Protein AF-A0A1N7D667-F1 (afdb_monomer_lite)

Foldseek 3Di:
DADDQVNADAPDWDKHKWAWADWDQDPDPQWQIWTWIAGPVRDTAIETEGCQQPDPNPDDHDHLWMKIWTRWHWDADPVGIYIYHHVRIDIDTCTNDPQQLKFKEWEAEQLAQPDQWADAPNDIDGKDSLVLLVVSLVVCLVVVGQEYEYLANLHADPPPAGDPVSLVSVVVSLVVCVVSVHAYEYAHEPGCPPRNVVSVVVCVVVVSYHYFALEFDQTSVAAGEHEDHDDPALPPDARRHDDDDPQHAYEYRYEFQEPPLHPDPDGNYYPQVCQVRHPDHHQEYEHENRQDWDKDDDPNHIYIDAHHSMQNDNDRPPGFGWMWTWMDGGHDIDIDIDGD

Structure (mmCIF, N/CA/C/O backbone):
data_AF-A0A1N7D667-F1
#
_entry.id   AF-A0A1N7D667-F1
#
loop_
_atom_site.group_PDB
_atom_site.id
_atom_site.type_symbol
_atom_site.label_atom_id
_atom_site.label_alt_id
_atom_site.label_comp_id
_atom_site.label_asym_id
_atom_site.label_entity_id
_atom_site.label_seq_id
_atom_site.pdbx_PDB_ins_code
_atom_site.Cartn_x
_atom_site.Cartn_y
_atom_site.Cartn_z
_atom_site.occupancy
_atom_site.B_iso_or_equiv
_atom_site.auth_seq_id
_atom_site.auth_comp_id
_atom_site.auth_asym_id
_atom_site.auth_atom_id
_atom_site.pdbx_PDB_model_num
ATOM 1 N N . MET A 1 1 ? -3.184 -7.243 22.824 1.00 47.22 1 MET A N 1
ATOM 2 C CA . MET A 1 1 ? -4.491 -7.843 22.491 1.00 47.22 1 MET A CA 1
ATOM 3 C C . MET A 1 1 ? -5.515 -7.016 23.248 1.00 47.22 1 MET A C 1
ATOM 5 O O . MET A 1 1 ? -5.273 -6.755 24.418 1.00 47.22 1 MET A O 1
ATOM 9 N N . GLU A 1 2 ? -6.517 -6.470 22.567 1.00 75.19 2 GLU A N 1
ATOM 10 C CA . GLU A 1 2 ? -7.562 -5.645 23.192 1.00 75.19 2 GLU A CA 1
ATOM 11 C C . GLU A 1 2 ? -8.478 -6.565 24.017 1.00 75.19 2 GLU A C 1
ATOM 13 O O . GLU A 1 2 ? -8.908 -7.588 23.491 1.00 75.19 2 GLU A O 1
ATOM 18 N N . THR A 1 3 ? -8.715 -6.258 25.296 1.00 89.69 3 THR A N 1
ATOM 19 C CA . THR A 1 3 ? -9.587 -7.061 26.173 1.00 89.69 3 THR A CA 1
ATOM 20 C C . THR A 1 3 ? -11.043 -6.886 25.754 1.00 89.69 3 THR A C 1
ATOM 22 O O . THR A 1 3 ? -11.531 -5.757 25.697 1.00 89.69 3 THR A O 1
ATOM 25 N N . LEU A 1 4 ? -11.758 -7.981 25.510 1.00 92.06 4 LEU A N 1
ATOM 26 C CA . LEU A 1 4 ? -13.179 -7.973 25.168 1.00 92.06 4 LEU A CA 1
ATOM 27 C C . LEU A 1 4 ? -14.046 -8.328 26.375 1.00 92.06 4 LEU A C 1
ATOM 29 O O . LEU A 1 4 ? -13.579 -8.893 27.363 1.00 92.06 4 LEU A O 1
ATOM 33 N N . TYR A 1 5 ? -15.349 -8.049 26.294 1.00 93.75 5 TYR A N 1
ATOM 34 C CA . TYR A 1 5 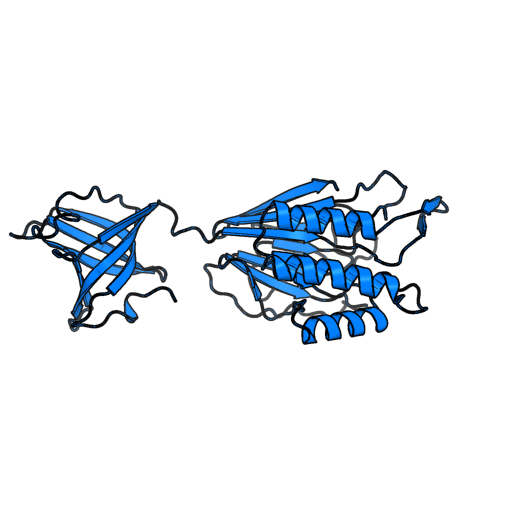? -16.295 -8.407 27.356 1.00 93.75 5 TYR A CA 1
ATOM 35 C C . TYR A 1 5 ? -16.322 -9.918 27.663 1.00 93.75 5 TYR A C 1
ATOM 37 O O . TYR A 1 5 ? -16.540 -10.344 28.807 1.00 93.75 5 TYR A O 1
ATOM 45 N N . GLU A 1 6 ? -16.101 -10.753 26.648 1.00 92.25 6 GLU A N 1
ATOM 46 C CA . GLU A 1 6 ? -16.048 -12.206 26.809 1.00 92.25 6 GLU A CA 1
ATOM 47 C C . GLU A 1 6 ? -14.837 -12.676 27.625 1.00 92.25 6 GLU A C 1
ATOM 49 O O . GLU A 1 6 ? -14.993 -13.613 28.411 1.00 92.25 6 GLU A O 1
ATOM 54 N N . ASP A 1 7 ? -13.722 -11.942 27.569 1.00 92.88 7 ASP A N 1
ATOM 55 C CA . ASP A 1 7 ? -12.466 -12.246 28.275 1.00 92.88 7 ASP A CA 1
ATOM 56 C C . ASP A 1 7 ? -12.516 -11.908 29.774 1.00 92.88 7 ASP A C 1
ATOM 58 O O . ASP A 1 7 ? -11.640 -12.285 30.548 1.00 92.88 7 ASP A O 1
ATOM 62 N N . LEU A 1 8 ? -13.540 -11.168 30.206 1.00 93.56 8 LEU A N 1
ATOM 63 C CA . LEU A 1 8 ? -13.640 -10.665 31.571 1.00 93.56 8 LEU A CA 1
ATOM 64 C C . LEU A 1 8 ? -14.014 -11.764 32.574 1.00 93.56 8 LEU A C 1
ATOM 66 O O . LEU A 1 8 ? -15.103 -12.336 32.500 1.00 93.56 8 LEU A O 1
ATOM 70 N N . GLU A 1 9 ? -13.165 -12.001 33.565 1.00 93.25 9 GLU A N 1
ATOM 71 C CA . GLU A 1 9 ? -13.384 -13.007 34.613 1.00 93.25 9 GLU A CA 1
ATOM 72 C C . GLU A 1 9 ? -13.692 -12.379 35.983 1.00 93.25 9 GLU A C 1
ATOM 74 O O . GLU A 1 9 ? -13.299 -11.241 36.266 1.00 93.25 9 GLU A O 1
ATOM 79 N N . GLU A 1 10 ? -14.401 -13.122 36.841 1.00 92.56 10 GLU A N 1
ATOM 80 C CA . GLU A 1 10 ? -14.599 -12.751 38.250 1.00 92.56 10 GLU A CA 1
ATOM 81 C C . GLU A 1 10 ? -13.267 -12.733 39.021 1.00 92.56 10 GLU A C 1
ATOM 83 O O . GLU A 1 10 ? -12.243 -13.227 38.551 1.00 92.56 10 GLU A O 1
ATOM 88 N N . ASP A 1 11 ? -13.273 -12.120 40.208 1.00 86.94 11 ASP A N 1
ATOM 89 C CA . ASP A 1 11 ? -12.124 -12.044 41.127 1.00 86.94 11 ASP A CA 1
ATOM 90 C C . ASP A 1 11 ? -10.839 -11.406 40.554 1.00 86.94 11 ASP A C 1
ATOM 92 O O . ASP A 1 11 ? -9.787 -11.421 41.196 1.00 86.94 11 ASP A O 1
ATOM 96 N N . SER A 1 12 ? -10.936 -10.760 39.389 1.00 88.69 12 SER A N 1
ATOM 97 C CA . SER A 1 12 ? -9.852 -10.040 38.718 1.00 88.69 12 SER A CA 1
ATOM 98 C C . SER A 1 12 ? -10.214 -8.576 38.457 1.00 88.69 12 SER A C 1
ATOM 100 O O . SER A 1 12 ? -11.383 -8.179 38.443 1.00 88.69 12 SER A O 1
ATOM 102 N N . GLN A 1 13 ? -9.185 -7.745 38.300 1.00 93.75 13 GLN A N 1
ATOM 103 C CA . GLN A 1 13 ? -9.315 -6.362 37.845 1.00 93.75 13 GLN A CA 1
ATOM 104 C C . GLN A 1 13 ? -8.904 -6.304 36.381 1.00 93.75 13 GLN A C 1
ATOM 106 O O . GLN A 1 13 ? -7.850 -6.830 36.028 1.00 93.75 13 GLN A O 1
ATOM 111 N N . HIS A 1 14 ? -9.702 -5.632 35.562 1.00 95.94 14 HIS A N 1
ATOM 112 C CA . HIS A 1 14 ? -9.504 -5.600 34.118 1.00 95.94 14 HIS A CA 1
ATOM 113 C C . HIS A 1 14 ? -9.296 -4.185 33.602 1.00 95.94 14 HIS A C 1
ATOM 115 O O . HIS A 1 14 ? -9.712 -3.203 34.230 1.00 95.94 14 HIS A O 1
ATOM 121 N N . GLU A 1 15 ? -8.658 -4.121 32.439 1.00 96.12 15 GLU A N 1
ATOM 122 C CA . GLU A 1 15 ? -8.627 -2.955 31.568 1.00 96.12 15 GLU A CA 1
ATOM 123 C C . GLU A 1 15 ? -9.407 -3.267 30.291 1.00 96.12 15 GLU A C 1
ATOM 125 O O . GLU A 1 15 ? -9.202 -4.329 29.702 1.00 96.12 15 GLU A O 1
ATOM 130 N N . ILE A 1 16 ? -10.315 -2.373 29.897 1.00 94.94 16 ILE A N 1
ATOM 131 C CA . ILE A 1 16 ? -11.178 -2.539 28.724 1.00 94.94 16 ILE A CA 1
ATOM 132 C C . ILE A 1 16 ? -11.504 -1.185 28.079 1.00 94.94 16 ILE A C 1
ATOM 134 O O . ILE A 1 16 ? -11.847 -0.221 28.772 1.00 94.94 16 ILE A O 1
ATOM 138 N N . ASP A 1 17 ? -11.441 -1.136 26.747 1.00 93.38 17 ASP A N 1
ATOM 139 C CA . ASP A 1 17 ? -11.857 0.018 25.948 1.00 93.38 17 ASP A CA 1
ATOM 140 C C . ASP A 1 17 ? -13.346 -0.121 25.593 1.00 93.38 17 ASP A C 1
ATOM 142 O O . ASP A 1 17 ? -13.801 -1.147 25.082 1.00 93.38 17 ASP A O 1
ATOM 146 N N . VAL A 1 18 ? -14.137 0.907 25.898 1.00 94.50 18 VAL A N 1
ATOM 147 C CA . VAL A 1 18 ? -15.606 0.850 25.845 1.00 94.50 18 VAL A CA 1
ATOM 148 C C . VAL A 1 18 ? -16.217 2.131 25.309 1.00 94.50 18 VAL A C 1
ATOM 150 O O . VAL A 1 18 ? -15.755 3.231 25.608 1.00 94.50 18 VAL A O 1
ATOM 153 N N . ARG A 1 19 ? -17.330 2.003 24.590 1.00 93.69 19 ARG A N 1
ATOM 154 C CA . ARG A 1 19 ? -18.188 3.119 24.192 1.00 93.69 19 ARG A CA 1
ATOM 155 C C . ARG A 1 19 ? -19.382 3.257 25.119 1.00 93.69 19 ARG A C 1
ATOM 157 O O . ARG A 1 19 ? -20.130 2.302 25.316 1.00 93.69 19 ARG A O 1
ATOM 164 N N . VAL A 1 20 ? -19.648 4.473 25.586 1.00 96.25 20 VAL A N 1
ATOM 165 C CA . VAL A 1 20 ? -20.888 4.780 26.313 1.00 96.25 20 VAL A CA 1
ATOM 166 C C . VAL A 1 20 ? -22.059 4.811 25.334 1.00 96.25 20 VAL A C 1
ATOM 168 O O . VAL A 1 20 ? -22.060 5.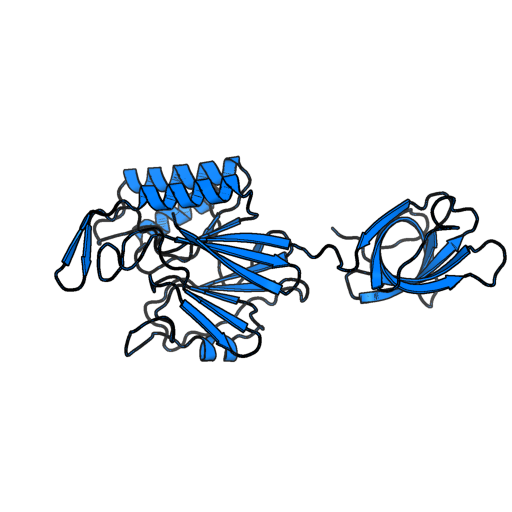575 24.367 1.00 96.25 20 VAL A O 1
ATOM 171 N N . ARG A 1 21 ? -23.073 3.980 25.568 1.00 94.81 21 ARG A N 1
ATOM 172 C CA . ARG A 1 21 ? -24.321 3.949 24.787 1.00 94.81 21 ARG A CA 1
ATOM 173 C C . ARG A 1 21 ? -25.476 4.623 25.493 1.00 94.81 21 ARG A C 1
ATOM 175 O O . ARG A 1 21 ? -26.310 5.221 24.823 1.00 94.81 21 ARG A O 1
ATOM 182 N N . ASP A 1 22 ? -25.491 4.529 26.810 1.00 94.81 22 ASP A N 1
ATOM 183 C CA . ASP A 1 22 ? -26.451 5.195 27.672 1.00 94.81 22 ASP A CA 1
ATOM 184 C C . ASP A 1 22 ? -25.790 5.483 29.021 1.00 94.81 22 ASP A C 1
ATOM 186 O O . ASP A 1 22 ? -24.914 4.725 29.450 1.00 94.81 22 ASP A O 1
ATOM 190 N N . CYS A 1 23 ? -26.185 6.576 29.665 1.00 96.06 23 CYS A N 1
ATOM 191 C CA . CYS A 1 23 ? -25.684 6.962 30.979 1.00 96.06 23 CYS A CA 1
ATOM 192 C C . CYS A 1 23 ? -26.793 7.650 31.771 1.00 96.06 23 CYS A C 1
ATOM 194 O O . CYS A 1 23 ? -27.401 8.614 31.303 1.00 96.06 23 CYS A O 1
ATOM 196 N N . SER A 1 24 ? -27.023 7.168 32.988 1.00 94.69 24 SER A N 1
ATOM 197 C CA . SER A 1 24 ? -28.003 7.725 33.912 1.00 94.69 24 SER A CA 1
ATOM 198 C C . SER A 1 24 ? -27.432 7.792 35.326 1.00 94.69 24 SER A C 1
ATOM 200 O O . SER A 1 24 ? -26.600 6.967 35.713 1.00 94.69 24 SER A O 1
ATOM 202 N N . LEU A 1 25 ? -27.875 8.781 36.106 1.00 93.44 25 LEU A N 1
ATOM 203 C CA . LEU A 1 25 ? -27.626 8.790 37.547 1.00 93.44 25 LEU A CA 1
ATOM 204 C C . LEU A 1 25 ? -28.354 7.605 38.179 1.00 93.44 25 LEU A C 1
ATOM 206 O O . LEU A 1 25 ? -29.506 7.329 37.844 1.00 93.44 25 LEU A O 1
ATOM 210 N N . ALA A 1 26 ? -27.689 6.909 39.095 1.00 90.75 26 ALA A N 1
ATOM 211 C CA . ALA A 1 26 ? -28.283 5.736 39.712 1.00 90.75 26 ALA A CA 1
ATOM 212 C C . ALA A 1 26 ? -29.366 6.123 40.735 1.00 90.75 26 ALA A C 1
ATOM 214 O O . ALA A 1 26 ? -29.169 6.999 41.572 1.00 90.75 26 ALA A O 1
ATOM 215 N N . GLU A 1 27 ? -30.497 5.413 40.726 1.00 86.50 27 GLU A N 1
ATOM 216 C CA . GLU A 1 27 ? -31.563 5.599 41.728 1.00 86.50 27 GLU A CA 1
ATOM 217 C C . GLU A 1 27 ? -31.251 4.907 43.067 1.00 86.50 27 GLU A C 1
ATOM 219 O O . GLU A 1 27 ? -31.869 5.193 44.094 1.00 86.50 27 GLU A O 1
ATOM 224 N N . LYS A 1 28 ? -30.314 3.952 43.063 1.00 85.19 28 LYS A N 1
ATOM 225 C CA . LYS A 1 28 ? -29.965 3.141 44.235 1.00 85.19 28 LYS A CA 1
ATOM 226 C C . LYS A 1 28 ? -28.870 3.802 45.060 1.00 85.19 28 LYS A C 1
ATOM 228 O O . LYS A 1 28 ? -27.860 4.245 44.522 1.00 85.19 28 LYS A O 1
ATOM 233 N N . GLU A 1 29 ? -29.019 3.737 46.382 1.00 79.88 29 GLU A N 1
ATOM 234 C CA . GLU A 1 29 ? -28.008 4.226 47.321 1.00 79.88 29 GLU A CA 1
ATOM 235 C C . GLU A 1 29 ? -26.621 3.611 47.048 1.00 79.88 29 GLU A C 1
ATOM 237 O O . GLU A 1 29 ? -26.485 2.410 46.790 1.00 79.88 29 GLU A O 1
ATOM 242 N N . ASN A 1 30 ? -25.580 4.441 47.168 1.00 91.12 30 ASN A N 1
ATOM 243 C CA . ASN A 1 30 ? -24.159 4.112 46.974 1.00 91.12 30 ASN A CA 1
ATOM 244 C C . ASN A 1 30 ? -23.705 3.873 45.522 1.00 91.12 30 ASN A C 1
ATOM 246 O O . ASN A 1 30 ? -22.549 3.491 45.303 1.00 91.12 30 ASN A O 1
ATOM 250 N N . ARG A 1 31 ? -24.564 4.116 44.529 1.00 95.06 31 ARG A N 1
ATOM 251 C CA . ARG A 1 31 ? -24.195 4.148 43.109 1.00 95.06 31 ARG A CA 1
ATOM 252 C C . ARG A 1 31 ? -24.273 5.584 42.606 1.00 95.06 31 ARG A C 1
ATOM 254 O O . ARG A 1 31 ? -25.233 6.273 42.914 1.00 95.06 31 ARG A O 1
ATOM 261 N N . ALA A 1 32 ? -23.277 5.990 41.831 1.00 94.31 32 ALA A N 1
ATOM 262 C CA . ALA A 1 32 ? -23.267 7.292 41.178 1.00 94.31 32 ALA A CA 1
ATOM 263 C C . ALA A 1 32 ? -23.954 7.211 39.807 1.00 94.31 32 ALA A C 1
ATOM 265 O O . ALA A 1 32 ? -24.851 7.995 39.508 1.00 94.31 32 ALA A O 1
ATOM 266 N N . PHE A 1 33 ? -23.590 6.207 38.998 1.00 96.56 33 PHE A N 1
ATOM 267 C CA . PHE A 1 33 ? -24.114 6.037 37.641 1.00 96.56 33 PHE A CA 1
ATOM 268 C C . PHE A 1 33 ? -24.427 4.578 37.302 1.00 96.56 33 PHE A C 1
ATOM 270 O O . PHE A 1 33 ? -23.740 3.653 37.752 1.00 96.56 33 PHE A O 1
ATOM 277 N N . GLU A 1 34 ? -25.427 4.394 36.442 1.00 97.25 34 GLU A N 1
ATOM 278 C CA . GLU A 1 34 ? -25.689 3.158 35.704 1.00 97.25 34 GLU A CA 1
ATOM 279 C C . GLU A 1 34 ? -25.581 3.452 34.201 1.00 97.25 34 GLU A C 1
ATOM 281 O O . GLU A 1 34 ? -26.269 4.326 33.666 1.00 97.25 34 GLU A O 1
ATOM 286 N N . LEU A 1 35 ? -24.667 2.744 33.532 1.00 97.69 35 LEU A N 1
ATOM 287 C CA . LEU A 1 35 ? -24.346 2.928 32.121 1.00 97.69 35 LEU A CA 1
ATOM 288 C C . LEU A 1 35 ? -24.628 1.653 31.329 1.00 97.69 35 LEU A C 1
ATOM 290 O O . LEU A 1 35 ? -24.400 0.539 31.809 1.00 97.69 35 LEU A O 1
ATOM 294 N N . SER A 1 36 ? -25.032 1.827 30.071 1.00 97.06 36 SER A N 1
ATOM 295 C CA . SER A 1 36 ? -24.882 0.794 29.045 1.00 97.06 36 SER A CA 1
ATOM 296 C C . SER A 1 36 ? -23.600 1.082 28.280 1.00 97.06 36 SER A C 1
ATOM 298 O O . SER A 1 36 ? -23.481 2.124 27.632 1.00 97.06 36 SER A O 1
ATOM 300 N N . LEU A 1 37 ? -22.662 0.145 28.324 1.00 96.88 37 LEU A N 1
ATOM 301 C CA . LEU A 1 37 ? -21.417 0.198 27.569 1.00 96.88 37 LEU A CA 1
ATOM 302 C C . LEU A 1 37 ? -21.464 -0.755 26.376 1.00 96.88 37 LEU A C 1
ATOM 304 O O . LEU A 1 37 ? -22.348 -1.610 26.284 1.00 96.88 37 LEU A O 1
ATOM 308 N N . GLU A 1 38 ? -20.523 -0.578 25.459 1.00 93.75 38 GLU A N 1
ATOM 309 C CA . GLU A 1 38 ? -20.298 -1.445 24.309 1.00 93.75 38 GLU A CA 1
ATOM 310 C C . GLU A 1 38 ? -18.791 -1.639 24.091 1.00 93.75 38 GLU A C 1
ATOM 312 O O . GLU A 1 38 ? -18.067 -0.644 24.099 1.00 93.75 38 GLU A O 1
ATOM 317 N N . ASP A 1 39 ? -18.316 -2.875 23.920 1.00 92.50 39 ASP A N 1
ATOM 318 C CA . ASP A 1 39 ? -16.902 -3.153 23.599 1.00 92.50 39 ASP A CA 1
ATOM 319 C C . ASP A 1 39 ? -16.588 -2.962 22.103 1.00 92.50 39 ASP A C 1
ATOM 321 O O . ASP A 1 39 ? -17.455 -2.603 21.297 1.00 92.50 39 ASP A O 1
ATOM 325 N N . SER A 1 40 ? -15.332 -3.206 21.718 1.00 83.31 40 SER A N 1
ATOM 326 C CA . SER A 1 40 ? -14.855 -3.086 20.335 1.00 83.31 40 SER A CA 1
ATOM 327 C C . SER A 1 40 ? -15.516 -4.052 19.346 1.00 83.31 40 SER A C 1
ATOM 329 O O . SER A 1 40 ? -15.563 -3.736 18.156 1.00 83.31 40 SER A O 1
ATOM 331 N N . ASN A 1 41 ? -16.111 -5.152 19.823 1.00 82.25 41 ASN A N 1
ATOM 332 C CA . ASN A 1 41 ? -16.886 -6.100 19.017 1.00 82.25 41 ASN A CA 1
ATOM 333 C C . ASN A 1 41 ? -18.381 -5.749 18.929 1.00 82.25 41 ASN A C 1
ATOM 335 O O . ASN A 1 41 ? -19.151 -6.453 18.273 1.00 82.25 41 ASN A O 1
ATOM 339 N N . GLY A 1 42 ? -18.820 -4.657 19.558 1.00 81.88 42 GLY A N 1
ATOM 340 C CA . GLY A 1 42 ? -20.223 -4.249 19.555 1.00 81.88 42 GLY A CA 1
ATOM 341 C C . GLY A 1 42 ? -21.075 -4.945 20.621 1.00 81.88 42 GLY A C 1
ATOM 342 O O . GLY A 1 42 ? -22.299 -4.773 20.626 1.00 81.88 42 GLY A O 1
ATOM 343 N N . THR A 1 43 ? -20.469 -5.704 21.537 1.00 91.44 43 THR A N 1
ATOM 344 C CA . THR A 1 43 ? -21.182 -6.377 22.627 1.00 91.44 43 THR A CA 1
ATOM 345 C C . THR A 1 43 ? -21.613 -5.354 23.659 1.00 91.44 43 THR A C 1
ATOM 347 O O . THR A 1 43 ? -20.779 -4.641 24.211 1.00 91.44 43 THR A O 1
ATOM 350 N N . ARG A 1 44 ? -22.915 -5.290 23.959 1.00 94.81 44 ARG A N 1
ATOM 351 C CA . ARG A 1 44 ? -23.459 -4.368 24.964 1.00 94.81 44 ARG A CA 1
ATOM 352 C C . ARG A 1 44 ? -23.588 -5.011 26.331 1.00 94.81 44 ARG A C 1
ATOM 354 O O . ARG A 1 44 ? -24.110 -6.118 26.448 1.00 94.81 44 ARG A O 1
ATOM 361 N N . PHE A 1 45 ? -23.196 -4.277 27.365 1.00 96.56 45 PHE A N 1
ATOM 362 C CA . PHE A 1 45 ? -23.249 -4.748 28.747 1.00 96.56 45 PHE A CA 1
ATOM 363 C C . PHE A 1 45 ? -23.438 -3.601 29.749 1.00 96.56 45 PHE A C 1
ATOM 365 O O . PHE A 1 45 ? -23.099 -2.449 29.463 1.00 96.56 45 PHE A O 1
ATOM 372 N N . PRO A 1 46 ? -24.000 -3.897 30.933 1.00 97.31 46 PRO A N 1
ATOM 373 C CA . PRO A 1 46 ? -24.180 -2.909 31.986 1.00 97.31 46 PRO A CA 1
ATOM 374 C C . PRO A 1 46 ? -22.875 -2.624 32.741 1.00 97.31 46 PRO A C 1
ATOM 376 O O . PRO A 1 46 ? -22.093 -3.531 33.047 1.00 97.31 46 PRO A O 1
ATOM 379 N N . PHE A 1 47 ? -22.696 -1.363 33.126 1.00 97.88 47 PHE A N 1
ATOM 380 C CA . PHE A 1 47 ? -21.617 -0.896 33.991 1.00 97.88 47 PHE A CA 1
ATOM 381 C C . PHE A 1 47 ? -22.167 -0.027 35.116 1.00 97.88 47 PHE A C 1
ATOM 383 O O . PHE A 1 47 ? -22.954 0.889 34.890 1.00 97.88 47 PHE A O 1
ATOM 390 N N . VAL A 1 48 ? -21.749 -0.322 36.345 1.00 97.62 48 VAL A N 1
ATOM 391 C CA . VAL A 1 48 ? -22.185 0.399 37.543 1.00 97.62 48 VAL A CA 1
ATOM 392 C C . VAL A 1 48 ? -21.001 1.120 38.165 1.00 97.62 48 VAL A C 1
ATOM 394 O O . VAL A 1 48 ? -20.052 0.480 38.629 1.00 97.62 48 VAL A O 1
ATOM 397 N N . VAL A 1 49 ? -21.092 2.444 38.255 1.00 97.25 49 VAL A N 1
ATOM 398 C CA . VAL A 1 49 ? -20.115 3.277 38.962 1.00 97.25 49 VAL A CA 1
ATOM 399 C C . VAL A 1 49 ? -20.600 3.498 40.388 1.00 97.25 49 VAL A C 1
ATOM 401 O O . VAL A 1 49 ? -21.706 3.987 40.617 1.00 97.25 49 VAL A O 1
ATOM 404 N N . TRP A 1 50 ? -19.778 3.134 41.366 1.00 96.94 50 TRP A N 1
ATOM 405 C CA . TRP A 1 50 ? -20.098 3.297 42.783 1.00 96.94 50 TRP A CA 1
ATOM 406 C C . TRP A 1 50 ? -19.670 4.674 43.301 1.00 96.94 50 TRP A C 1
ATOM 408 O O . TRP A 1 50 ? -18.640 5.193 42.885 1.00 96.94 50 TRP A O 1
ATOM 418 N N . GLU A 1 51 ? -20.379 5.213 44.295 1.00 95.62 51 GLU A N 1
ATOM 419 C CA . GLU A 1 51 ? -20.057 6.501 44.952 1.00 95.62 51 GLU A CA 1
ATOM 420 C C . GLU A 1 51 ? -18.648 6.544 45.567 1.00 95.62 51 GLU A C 1
ATOM 422 O O . GLU A 1 51 ? -18.017 7.594 45.678 1.00 95.62 51 GLU A O 1
ATOM 427 N N . LYS A 1 52 ? -18.119 5.376 45.947 1.00 94.62 52 LYS A N 1
ATOM 428 C CA . LYS A 1 52 ? -16.743 5.225 46.443 1.00 94.62 52 LYS A CA 1
ATOM 429 C C . LYS A 1 52 ? -15.668 5.358 45.356 1.00 94.62 52 LYS A C 1
ATOM 431 O O . LYS A 1 52 ? -14.485 5.324 45.681 1.00 94.62 52 LYS A O 1
ATOM 436 N N . SER A 1 53 ? -16.049 5.422 44.081 1.00 95.25 53 SER A N 1
ATOM 437 C CA . SER A 1 53 ? -15.125 5.701 42.985 1.00 95.25 53 SER A CA 1
ATOM 438 C C . SER A 1 53 ? -14.850 7.198 42.944 1.00 95.25 53 SER A C 1
ATOM 440 O O . SER A 1 53 ? -15.684 7.963 42.471 1.00 95.25 53 SER A O 1
ATOM 442 N N . GLU A 1 54 ? -13.698 7.636 43.454 1.00 92.75 54 GLU A N 1
ATOM 443 C CA . GLU A 1 54 ? -13.360 9.066 43.481 1.00 92.75 54 GLU A CA 1
ATOM 444 C C . GLU A 1 54 ? -13.349 9.690 42.081 1.00 92.75 54 GLU A C 1
ATOM 446 O O . GLU A 1 54 ? -13.815 10.814 41.912 1.00 92.75 54 GLU A O 1
ATOM 451 N N . GLU A 1 55 ? -12.861 8.937 41.094 1.00 92.06 55 GLU A N 1
ATOM 452 C CA . GLU A 1 55 ? -12.755 9.357 39.698 1.00 92.06 55 GLU A CA 1
ATOM 453 C C . GLU A 1 55 ? -14.092 9.241 38.958 1.00 92.06 55 GLU A C 1
ATOM 455 O O . GLU A 1 55 ? -14.467 10.147 38.221 1.00 92.06 55 GLU A O 1
ATOM 460 N N . GLY A 1 56 ? -14.844 8.159 39.193 1.00 93.00 56 GLY A N 1
ATOM 461 C CA . GLY A 1 56 ? -16.082 7.875 38.470 1.00 93.00 56 GLY A CA 1
ATOM 462 C C . GLY A 1 56 ? -17.322 8.604 38.986 1.00 93.00 56 GLY A C 1
ATOM 463 O O . GLY A 1 56 ? -18.215 8.901 38.193 1.00 93.00 56 GLY A O 1
ATOM 464 N N . ARG A 1 57 ? -17.413 8.901 40.291 1.00 93.56 57 ARG A N 1
ATOM 465 C CA . ARG A 1 57 ? -18.660 9.388 40.924 1.00 93.56 57 ARG A CA 1
ATOM 466 C C . ARG A 1 57 ? -19.162 10.736 40.409 1.00 93.56 57 ARG A C 1
ATOM 468 O O . ARG A 1 57 ? -20.337 11.046 40.536 1.00 93.56 57 ARG A O 1
ATOM 475 N N . SER A 1 58 ? -18.270 11.542 39.847 1.00 90.50 58 SER A N 1
ATOM 476 C CA . SER A 1 58 ? -18.585 12.856 39.282 1.00 90.50 58 SER A CA 1
ATOM 477 C C . SER A 1 58 ? -18.042 13.007 37.863 1.00 90.50 58 SER A C 1
ATOM 479 O O . SER A 1 58 ? -17.789 14.126 37.422 1.00 90.50 58 SER A O 1
ATOM 481 N N . PHE A 1 59 ? -17.786 11.889 37.182 1.00 94.38 59 PHE A N 1
ATOM 482 C CA . PHE A 1 59 ? -17.233 11.907 35.837 1.00 94.38 59 PHE A CA 1
ATOM 483 C C . PHE A 1 59 ? -18.292 12.351 34.820 1.00 94.38 59 PHE A C 1
ATOM 485 O O . PHE A 1 59 ? -19.443 11.919 34.884 1.00 94.38 59 PHE A O 1
ATOM 492 N N . ASP A 1 60 ? -17.894 13.207 33.878 1.00 94.31 60 ASP A N 1
ATOM 493 C CA . ASP A 1 60 ? -18.771 13.719 32.822 1.00 94.31 60 ASP A CA 1
ATOM 494 C C . ASP A 1 60 ?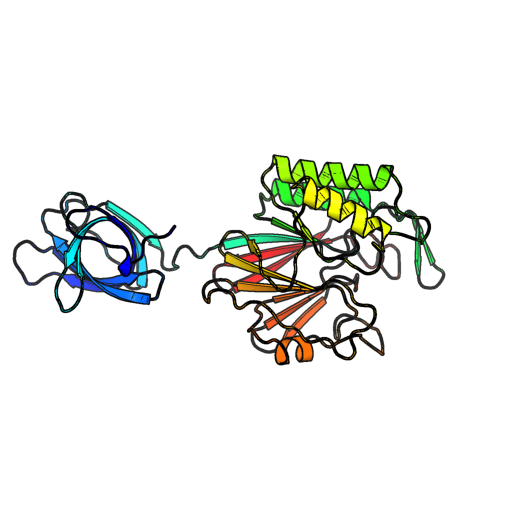 -18.771 12.753 31.626 1.00 94.31 60 ASP A C 1
ATOM 496 O O . ASP A 1 60 ? -17.937 12.820 30.717 1.00 94.31 60 ASP A O 1
ATOM 500 N N . TRP A 1 61 ? -19.657 11.761 31.690 1.00 94.94 61 TRP A N 1
ATOM 501 C CA . TRP A 1 61 ? -19.786 10.730 30.664 1.00 94.94 61 TRP A CA 1
ATOM 502 C C . TRP A 1 61 ? -20.515 11.261 29.427 1.00 94.94 61 TRP A C 1
ATOM 504 O O . TRP A 1 61 ? -21.657 11.708 29.502 1.00 94.94 61 TRP A O 1
ATOM 514 N N . GLU A 1 62 ? -19.901 11.111 28.256 1.00 93.38 62 GLU A N 1
ATOM 515 C CA . GLU A 1 62 ? -20.475 11.524 26.978 1.00 93.38 62 GLU A CA 1
ATOM 516 C C . GLU A 1 62 ? -20.978 10.311 26.193 1.00 93.38 62 GLU A C 1
ATOM 518 O O . GLU A 1 62 ? -20.212 9.413 25.831 1.00 93.38 62 GLU A O 1
ATOM 523 N N . ILE A 1 63 ? -22.276 10.300 25.877 1.00 92.56 63 ILE A N 1
ATOM 524 C CA . ILE A 1 63 ? -22.875 9.267 25.025 1.00 92.56 63 ILE A CA 1
ATOM 525 C C . ILE A 1 63 ? -22.189 9.272 23.652 1.00 92.56 63 ILE A C 1
ATOM 527 O O . ILE A 1 63 ? -22.055 10.304 22.998 1.00 92.56 63 ILE A O 1
ATOM 531 N N . GLY A 1 64 ? -21.773 8.090 23.201 1.00 81.88 64 GLY A N 1
ATOM 532 C CA . GLY A 1 64 ? -21.048 7.874 21.951 1.00 81.88 64 GLY A CA 1
ATOM 533 C C . GLY A 1 64 ? -19.528 8.006 22.068 1.00 81.88 64 GLY A C 1
ATOM 534 O O . GLY A 1 64 ? -18.836 7.641 21.117 1.00 81.88 64 GLY A O 1
ATOM 535 N N . CYS A 1 65 ? -19.006 8.475 23.204 1.00 89.50 65 CYS A N 1
ATOM 536 C CA . CYS A 1 65 ? -17.575 8.575 23.460 1.00 89.50 65 CYS A CA 1
ATOM 537 C C . CYS A 1 65 ? -16.989 7.235 23.927 1.00 89.50 65 CYS A C 1
ATOM 539 O O . CYS A 1 65 ? -17.663 6.441 24.590 1.00 89.50 65 CYS A O 1
ATOM 541 N N . TRP A 1 66 ? -15.738 6.996 23.546 1.00 89.81 66 TRP A N 1
ATOM 542 C CA . TRP A 1 66 ? -14.917 5.876 23.969 1.00 89.81 66 TRP A CA 1
ATOM 543 C C . TRP A 1 66 ? -14.049 6.254 25.159 1.00 89.81 66 TRP A C 1
ATOM 545 O O . TRP A 1 66 ? -13.532 7.372 25.244 1.00 89.81 66 TRP A O 1
ATOM 555 N N . TYR A 1 67 ? -13.863 5.286 26.044 1.00 93.62 67 TYR A N 1
ATOM 556 C CA . TYR A 1 67 ? -13.061 5.396 27.249 1.00 93.62 67 TYR A CA 1
ATOM 557 C C . TYR A 1 67 ? -12.254 4.121 27.441 1.00 93.62 67 TYR A C 1
ATOM 559 O O . TYR A 1 67 ? -12.767 3.035 27.181 1.00 93.62 67 TYR A O 1
ATOM 567 N N . ARG A 1 68 ? -11.032 4.252 27.947 1.00 94.62 68 ARG A N 1
ATOM 568 C CA . ARG A 1 68 ? -10.303 3.141 28.547 1.00 94.62 68 ARG A CA 1
ATOM 569 C C . ARG A 1 68 ? -10.605 3.128 30.030 1.00 94.62 68 ARG A C 1
ATOM 571 O O . ARG A 1 68 ? -10.376 4.120 30.726 1.00 94.62 68 ARG A O 1
ATOM 578 N N . LEU A 1 69 ? -11.171 2.022 30.493 1.00 96.50 69 LEU A N 1
ATOM 579 C CA . LEU A 1 69 ? -11.470 1.802 31.898 1.00 96.50 69 LEU A CA 1
ATOM 580 C C . LEU A 1 69 ? -10.480 0.793 32.456 1.00 96.50 69 LEU A C 1
ATOM 582 O O . LEU A 1 69 ? -10.462 -0.340 31.988 1.00 96.50 69 LEU A O 1
ATOM 586 N N . SER A 1 70 ? -9.726 1.168 33.485 1.00 96.75 70 SER A N 1
ATOM 587 C CA . SER A 1 70 ? -8.806 0.260 34.185 1.00 96.75 70 SER A CA 1
ATOM 588 C C . SER A 1 70 ? -9.256 0.070 35.634 1.00 96.75 70 SER A C 1
ATOM 590 O O . SER A 1 70 ? -9.876 0.956 36.225 1.00 96.75 70 SER A O 1
ATOM 592 N N . GLY A 1 71 ? -8.966 -1.090 36.230 1.00 95.94 71 GLY A N 1
ATOM 593 C CA . GLY A 1 71 ? -9.411 -1.395 37.597 1.00 95.94 71 GLY A CA 1
ATOM 594 C C . GLY A 1 71 ? -10.912 -1.691 37.685 1.00 95.94 71 GLY A C 1
ATOM 595 O O . GLY A 1 71 ? -11.576 -1.350 38.670 1.00 95.94 71 GLY A O 1
ATOM 596 N N . VAL A 1 72 ? -11.467 -2.285 36.626 1.00 96.94 72 VAL A N 1
ATOM 597 C CA . VAL A 1 72 ? -12.868 -2.708 36.572 1.00 96.94 72 VAL A CA 1
ATOM 598 C C . VAL A 1 72 ? -12.999 -4.112 37.155 1.00 96.94 72 VAL A C 1
ATOM 600 O O . VAL A 1 72 ? -12.259 -5.012 36.766 1.00 96.94 72 VAL A O 1
ATOM 603 N N . SER A 1 73 ? -13.954 -4.317 38.065 1.00 96.19 73 SER A N 1
ATOM 604 C CA . SER A 1 73 ? -14.311 -5.653 38.568 1.00 96.19 73 SER A CA 1
ATOM 605 C C . SER A 1 73 ? -15.588 -6.169 37.918 1.00 96.19 73 SER A C 1
ATOM 607 O O . SER A 1 73 ? -16.432 -5.385 37.484 1.00 96.19 73 SER A O 1
ATOM 609 N N . VAL A 1 74 ? -15.771 -7.484 37.923 1.00 96.19 74 VAL A N 1
ATOM 610 C CA . VAL A 1 74 ? -16.850 -8.157 37.196 1.00 96.19 74 VAL A CA 1
ATOM 611 C C . VAL A 1 74 ? -17.630 -9.051 38.150 1.00 96.19 74 VAL A C 1
ATOM 613 O O . VAL A 1 74 ? -17.029 -9.771 38.940 1.00 96.19 74 VAL A O 1
ATOM 616 N N . ASN A 1 75 ? -18.958 -9.013 38.049 1.00 94.88 75 ASN A N 1
ATOM 617 C CA . ASN A 1 75 ? -19.849 -10.007 38.646 1.00 94.88 75 ASN A CA 1
ATOM 618 C C . ASN A 1 75 ? -20.590 -10.738 37.527 1.00 94.88 75 ASN A C 1
ATOM 620 O O . ASN A 1 75 ? -21.176 -10.087 36.657 1.00 94.88 75 ASN A O 1
ATOM 624 N N . SER A 1 76 ? -20.616 -12.063 37.566 1.00 92.50 76 SER A N 1
ATOM 625 C CA . SER A 1 76 ? -21.267 -12.908 36.571 1.00 92.50 76 SER A CA 1
ATOM 626 C C . SER A 1 76 ? -22.609 -13.428 37.075 1.00 92.50 76 SER A C 1
ATOM 628 O O . SER A 1 76 ? -22.762 -13.884 38.205 1.00 92.50 76 SER A O 1
ATOM 630 N N . TRP A 1 77 ? -23.602 -13.399 36.194 1.00 89.25 77 TRP A N 1
ATOM 631 C CA . TRP A 1 77 ? -24.932 -13.951 36.426 1.00 89.25 77 TRP A CA 1
ATOM 632 C C . TRP A 1 77 ? -25.318 -14.852 35.249 1.00 89.25 77 TRP A C 1
ATOM 634 O O . TRP A 1 77 ? -24.772 -14.693 34.155 1.00 89.25 77 TRP A O 1
ATOM 644 N N . PRO A 1 78 ? -26.319 -15.741 35.394 1.00 87.19 78 PRO A N 1
ATOM 645 C CA . PRO A 1 78 ? -26.835 -16.518 34.262 1.00 87.19 78 PRO A CA 1
ATOM 646 C C . PRO A 1 78 ? -27.311 -15.658 33.078 1.00 87.19 78 PRO A C 1
ATOM 648 O O . PRO A 1 78 ? -27.350 -16.131 31.949 1.00 87.19 78 PRO A O 1
ATOM 651 N N . SER A 1 79 ? -27.678 -14.397 33.332 1.00 86.00 79 SER A N 1
ATOM 652 C CA . SER A 1 79 ? -28.110 -13.422 32.325 1.00 86.00 79 SER A CA 1
ATOM 653 C C . SER A 1 79 ? -26.972 -12.604 31.698 1.00 86.00 79 SER A C 1
ATOM 655 O O . SER A 1 79 ? -27.249 -11.762 30.848 1.00 86.00 79 SER A O 1
ATOM 657 N N . GLY A 1 80 ? -25.723 -12.797 32.129 1.00 89.50 80 GLY A N 1
ATOM 658 C CA . GLY A 1 80 ? -24.556 -12.033 31.681 1.00 89.50 80 GLY A CA 1
ATOM 659 C C . GLY A 1 80 ? -23.734 -11.447 32.832 1.00 89.50 80 GLY A C 1
ATOM 660 O O . GLY A 1 80 ? -24.081 -11.579 34.006 1.00 89.50 80 GLY A O 1
ATOM 661 N N . LYS A 1 81 ? -22.631 -10.790 32.482 1.00 94.56 81 LYS A N 1
ATOM 662 C CA . LYS A 1 81 ? -21.708 -10.120 33.395 1.00 94.56 81 LYS A CA 1
ATOM 663 C C . LYS A 1 81 ? -22.109 -8.652 33.575 1.00 94.56 81 LYS A C 1
ATOM 665 O O . LYS A 1 81 ? -22.591 -7.999 32.651 1.00 94.56 81 LYS A O 1
ATOM 670 N N . VAL A 1 82 ? -21.892 -8.124 34.773 1.00 96.31 82 VAL A N 1
ATOM 671 C CA . VAL A 1 82 ? -22.051 -6.704 35.106 1.00 96.31 82 VAL A CA 1
ATOM 672 C C . VAL A 1 82 ? -20.699 -6.186 35.564 1.00 96.31 82 VAL A C 1
ATOM 674 O O . VAL A 1 82 ? -20.086 -6.753 36.472 1.00 96.31 82 VAL A O 1
ATOM 677 N N . LEU A 1 83 ? -20.240 -5.104 34.942 1.00 97.31 83 LEU A N 1
ATOM 678 C CA . LEU A 1 83 ? -18.975 -4.476 35.298 1.00 97.31 83 LEU A CA 1
ATOM 679 C C . LEU A 1 83 ? -19.198 -3.431 36.393 1.00 97.31 83 LEU A C 1
ATOM 681 O O . LEU A 1 83 ? -20.247 -2.784 36.476 1.00 97.31 83 LEU A O 1
ATOM 685 N N . HIS A 1 84 ? -18.184 -3.240 37.228 1.00 97.56 84 HIS A N 1
ATOM 686 C CA . HIS A 1 84 ? -18.247 -2.359 38.381 1.00 97.56 84 HIS A CA 1
ATOM 687 C C . HIS A 1 84 ? -17.014 -1.463 38.475 1.00 97.56 84 HIS A C 1
ATOM 689 O O . HIS A 1 84 ? -15.880 -1.930 38.579 1.00 97.56 84 HIS A O 1
ATOM 695 N N . GLY A 1 85 ? -17.266 -0.157 38.504 1.00 96.50 85 GLY A N 1
ATOM 696 C CA . GLY A 1 85 ? -16.277 0.880 38.749 1.00 96.50 85 GLY A CA 1
ATOM 697 C C . GLY A 1 85 ? -16.266 1.267 40.222 1.00 96.50 85 GLY A C 1
ATOM 698 O O . GLY A 1 85 ? -17.217 1.874 40.715 1.00 96.50 85 GLY A O 1
ATOM 699 N N . THR A 1 86 ? -15.217 0.885 40.949 1.00 95.38 86 THR A N 1
ATOM 700 C CA . THR A 1 86 ? -15.089 1.143 42.395 1.00 95.38 86 THR A CA 1
ATOM 701 C C . THR A 1 86 ? -13.935 2.110 42.687 1.00 95.38 86 THR A C 1
ATOM 703 O O . THR A 1 86 ? -13.604 2.940 41.846 1.00 95.38 86 THR A O 1
ATOM 706 N N . SER A 1 87 ? -13.319 2.033 43.870 1.00 95.12 87 SER A N 1
ATOM 707 C CA . SER A 1 87 ? -12.158 2.852 44.246 1.00 95.12 87 SER A CA 1
ATOM 708 C C . SER A 1 87 ? -10.936 2.626 43.348 1.00 95.12 87 SER A C 1
ATOM 710 O O . SER A 1 87 ? -10.078 3.495 43.271 1.00 95.12 87 SER A O 1
ATOM 712 N N . SER A 1 88 ? -10.860 1.476 42.673 1.00 95.50 88 SER A N 1
ATOM 713 C CA . SER A 1 88 ? -9.778 1.146 41.737 1.00 95.50 88 SER A CA 1
ATOM 714 C C . SER A 1 88 ? -9.993 1.696 40.325 1.00 95.50 88 SER A C 1
ATOM 716 O O . SER A 1 88 ? -9.069 1.625 39.523 1.00 95.50 88 SER A O 1
ATOM 718 N N . LEU A 1 89 ? -11.189 2.217 40.015 1.00 97.38 89 LEU A N 1
ATOM 719 C CA . LEU A 1 89 ? -11.530 2.656 38.663 1.00 97.38 89 LEU A CA 1
ATOM 720 C C . LEU A 1 89 ? -10.646 3.829 38.231 1.00 97.38 89 LEU A C 1
ATOM 722 O O . LEU A 1 89 ? -10.605 4.857 38.910 1.00 97.38 89 LEU A O 1
ATOM 726 N N . LYS A 1 90 ? -10.028 3.675 37.062 1.00 97.38 90 LYS A N 1
ATOM 727 C CA . LYS A 1 90 ? -9.372 4.721 36.277 1.00 97.38 90 LYS A CA 1
ATOM 728 C C . LYS A 1 90 ? -10.088 4.898 34.948 1.00 97.38 90 LYS A C 1
ATOM 730 O O . LYS A 1 90 ? -10.574 3.916 34.388 1.00 97.38 90 LYS A O 1
ATOM 735 N N . ILE A 1 91 ? -10.186 6.141 34.488 1.00 96.94 91 ILE A N 1
ATOM 736 C CA . ILE A 1 91 ? -10.940 6.535 33.301 1.00 96.94 91 ILE A CA 1
ATOM 737 C C . ILE A 1 91 ? -10.053 7.420 32.424 1.00 96.94 91 ILE A C 1
ATOM 739 O O . ILE A 1 91 ? -9.739 8.558 32.765 1.00 96.94 91 ILE A O 1
ATOM 743 N N . GLU A 1 92 ? -9.704 6.926 31.243 1.00 94.19 92 GLU A N 1
ATOM 744 C CA . GLU A 1 92 ? -9.054 7.708 30.192 1.00 94.19 92 GLU A CA 1
ATOM 745 C C . GLU A 1 92 ? -10.055 7.939 29.052 1.00 94.19 92 GLU A C 1
ATOM 747 O O . GLU A 1 92 ? -10.638 6.998 28.518 1.00 94.19 92 GLU A O 1
ATOM 752 N N . LYS A 1 93 ? -10.286 9.201 28.672 1.00 91.44 93 LYS A N 1
ATOM 753 C CA . LYS A 1 93 ? -11.185 9.552 27.562 1.00 91.44 93 LYS A CA 1
ATOM 754 C C . LYS A 1 93 ? -10.458 9.396 26.226 1.00 91.44 93 LYS A C 1
ATOM 756 O O . LYS A 1 93 ? -9.508 10.125 25.962 1.00 91.44 93 LYS A O 1
ATOM 761 N N . LEU A 1 94 ? -10.958 8.508 25.367 1.00 82.75 94 LEU A N 1
ATOM 762 C CA . LEU A 1 94 ? -10.382 8.203 24.050 1.00 82.75 94 LEU A CA 1
ATOM 763 C C . LEU A 1 94 ? -11.026 9.017 22.910 1.00 82.75 94 LEU A C 1
ATOM 765 O O . LEU A 1 94 ? -10.437 9.152 21.840 1.00 82.75 94 LEU A O 1
ATOM 769 N N . GLY A 1 95 ? -12.215 9.597 23.131 1.00 77.94 95 GLY A N 1
ATOM 770 C CA . GLY A 1 95 ? -12.912 10.447 22.154 1.00 77.94 95 GLY A CA 1
ATOM 771 C C . GLY A 1 95 ? -14.090 9.758 21.451 1.00 77.94 95 GLY A C 1
ATOM 772 O O . GLY A 1 95 ? -14.455 8.634 21.758 1.00 77.94 95 GLY A O 1
ATOM 773 N N . THR A 1 96 ? -14.773 10.447 20.533 1.00 66.31 96 THR A N 1
ATOM 774 C CA . THR A 1 96 ? -16.007 9.940 19.879 1.00 66.31 96 THR A CA 1
ATOM 775 C C . THR A 1 96 ? -15.756 8.941 18.751 1.00 66.31 96 THR A C 1
ATOM 777 O O . THR A 1 96 ? -16.660 8.217 18.330 1.00 66.31 96 THR A O 1
ATOM 780 N N . SER A 1 97 ? -14.521 8.864 18.272 1.00 54.22 97 SER A N 1
ATOM 781 C CA . SER A 1 97 ? -14.022 7.734 17.509 1.00 54.22 97 SER A CA 1
ATOM 782 C C . SER A 1 97 ? -13.346 6.781 18.484 1.00 54.22 97 SER A C 1
ATOM 784 O O . SER A 1 97 ? -12.415 7.205 19.164 1.00 54.22 97 SER A O 1
ATOM 786 N N . GLN A 1 98 ? -13.755 5.505 18.497 1.00 52.03 98 GLN A N 1
ATOM 787 C CA . GLN A 1 98 ? -12.879 4.390 18.904 1.00 52.03 98 GLN A CA 1
ATOM 788 C C . GLN A 1 98 ? -11.532 4.729 18.308 1.00 52.03 98 GLN A C 1
ATOM 790 O O . GLN A 1 98 ? -11.600 5.083 17.127 1.00 52.03 98 GLN A O 1
ATOM 795 N N . SER A 1 99 ? -10.432 4.774 19.078 1.00 50.16 99 SER A N 1
ATOM 796 C CA . SER A 1 99 ? -9.105 5.171 18.575 1.00 50.16 99 SER A CA 1
ATOM 797 C C . SER A 1 99 ? -9.018 4.718 17.126 1.00 50.16 99 SER A C 1
ATOM 799 O O . SER A 1 99 ? -9.057 3.520 16.837 1.00 50.16 99 SER A O 1
ATOM 801 N N . ARG A 1 100 ? -9.233 5.663 16.197 1.00 54.03 100 ARG A N 1
ATOM 802 C CA . ARG A 1 100 ? -9.593 5.270 14.835 1.00 54.03 100 ARG A CA 1
ATOM 803 C C . ARG A 1 100 ? -8.261 4.830 14.336 1.00 54.03 100 ARG A C 1
ATOM 805 O O . ARG A 1 100 ? -7.455 5.711 14.054 1.00 54.03 100 ARG A O 1
ATOM 812 N N . LYS A 1 101 ? -8.021 3.517 14.373 1.00 69.62 101 LYS A N 1
ATOM 813 C CA . LYS A 1 101 ? -6.757 2.939 13.969 1.00 69.62 101 LYS A CA 1
ATOM 814 C C . LYS A 1 101 ? -6.412 3.648 12.677 1.00 69.62 101 LYS A C 1
ATOM 816 O O . LYS A 1 101 ? -7.250 3.743 11.766 1.00 69.62 101 LYS A O 1
ATOM 821 N N . SER A 1 102 ? -5.304 4.358 12.745 1.00 85.62 102 SER A N 1
ATOM 822 C CA . SER A 1 102 ? -4.878 5.254 11.702 1.00 85.62 102 SER A CA 1
ATOM 823 C C . SER A 1 102 ? -3.576 4.720 11.196 1.00 85.62 102 SER A C 1
ATOM 825 O O . SER A 1 102 ? -2.741 4.312 11.999 1.00 85.62 102 SER A O 1
ATOM 827 N N . SER A 1 103 ? -3.424 4.729 9.887 1.00 93.44 103 SER A N 1
ATOM 828 C CA . SER A 1 103 ? -2.167 4.326 9.291 1.00 93.44 103 SER A CA 1
ATOM 829 C C . SER A 1 103 ? -1.831 5.259 8.158 1.00 93.44 103 SER A C 1
ATOM 831 O O . SER A 1 103 ? -2.692 5.549 7.322 1.00 93.44 103 SER A O 1
ATOM 833 N N . ASP A 1 104 ? -0.587 5.701 8.145 1.00 97.38 104 ASP A N 1
ATOM 834 C CA . ASP A 1 104 ? 0.023 6.411 7.042 1.00 97.38 104 ASP A CA 1
ATOM 835 C C . ASP A 1 104 ? 0.931 5.429 6.304 1.00 97.38 104 ASP A C 1
ATOM 837 O O . ASP A 1 104 ? 1.866 4.865 6.864 1.00 97.38 104 ASP A O 1
ATOM 841 N N . ILE A 1 105 ? 0.632 5.196 5.032 1.00 98.56 105 ILE A N 1
ATOM 842 C CA . ILE A 1 105 ? 1.338 4.248 4.173 1.00 98.56 105 ILE A CA 1
ATOM 843 C C . ILE A 1 105 ? 1.902 5.035 3.005 1.00 98.56 105 ILE A C 1
ATOM 845 O O . ILE A 1 105 ? 1.158 5.716 2.294 1.00 98.56 105 ILE A O 1
ATOM 849 N N . LEU A 1 106 ? 3.208 4.935 2.777 1.00 98.69 106 LEU A N 1
ATOM 850 C CA . LEU A 1 106 ? 3.804 5.503 1.579 1.00 98.69 106 LEU A CA 1
ATOM 851 C C . LEU A 1 106 ? 3.720 4.497 0.436 1.00 98.69 106 LEU A C 1
ATOM 853 O O . LEU A 1 106 ? 4.362 3.448 0.475 1.00 98.69 106 LEU A O 1
ATOM 857 N N . PHE A 1 107 ? 2.955 4.832 -0.596 1.00 98.69 107 PHE A N 1
ATOM 858 C CA . PHE A 1 107 ? 2.930 4.073 -1.833 1.00 98.69 107 PHE A CA 1
ATOM 859 C C . PHE A 1 107 ? 3.853 4.697 -2.877 1.00 98.69 107 PHE A C 1
ATOM 861 O O . PHE A 1 107 ? 3.800 5.899 -3.156 1.00 98.69 107 PHE A O 1
ATOM 868 N N . LEU A 1 108 ? 4.656 3.844 -3.498 1.00 98.38 108 LEU A N 1
ATOM 869 C CA . LEU A 1 108 ? 5.494 4.153 -4.646 1.00 98.38 108 LEU A CA 1
ATOM 870 C C . LEU A 1 108 ? 5.460 2.978 -5.622 1.00 98.38 108 LEU A C 1
ATOM 872 O O . LEU A 1 108 ? 5.059 1.874 -5.267 1.00 98.38 108 LEU A O 1
ATOM 876 N N . THR A 1 109 ? 5.852 3.204 -6.865 1.00 98.00 109 THR A N 1
ATOM 877 C CA . THR A 1 109 ? 5.825 2.174 -7.907 1.00 98.00 109 THR A CA 1
ATOM 878 C C . THR A 1 109 ? 6.733 2.584 -9.060 1.00 98.00 109 THR A C 1
ATOM 880 O O . THR A 1 109 ? 7.145 3.749 -9.136 1.00 98.00 109 THR A O 1
ATOM 883 N N . ASP A 1 110 ? 7.051 1.635 -9.942 1.00 97.50 110 ASP A N 1
ATOM 884 C CA . ASP A 1 110 ? 7.735 1.889 -11.214 1.00 97.50 110 ASP A CA 1
ATOM 885 C C . ASP A 1 110 ? 9.055 2.664 -11.023 1.00 97.50 110 ASP A C 1
ATOM 887 O O . ASP A 1 110 ? 9.388 3.595 -11.764 1.00 97.50 110 ASP A O 1
ATOM 891 N N . SER A 1 111 ? 9.817 2.304 -9.980 1.00 97.81 111 SER A N 1
ATOM 892 C CA . SER A 1 111 ? 11.108 2.928 -9.681 1.00 97.81 111 SER A CA 1
ATOM 893 C C . SER A 1 111 ? 12.166 2.615 -10.728 1.00 97.81 111 SER A C 1
ATOM 895 O O . SER A 1 111 ? 12.982 3.482 -11.029 1.00 97.81 111 SER A O 1
ATOM 897 N N . HIS A 1 112 ? 12.132 1.420 -11.323 1.00 97.44 112 HIS A N 1
ATOM 898 C CA . HIS A 1 112 ? 13.004 1.003 -12.418 1.00 97.44 112 HIS A CA 1
ATOM 899 C C . HIS A 1 112 ? 14.513 1.155 -12.137 1.00 97.44 112 HIS A C 1
ATOM 901 O O . HIS A 1 112 ? 15.259 1.603 -13.014 1.00 97.44 112 HIS A O 1
ATOM 907 N N . LEU A 1 113 ? 14.995 0.757 -10.952 1.00 97.75 113 LEU A N 1
ATOM 908 C CA . LEU A 1 113 ? 16.435 0.701 -10.649 1.00 97.75 113 LEU A CA 1
ATOM 909 C C . LEU A 1 113 ? 17.210 -0.038 -11.753 1.00 97.75 113 LEU A C 1
ATOM 911 O O . LEU A 1 113 ? 16.768 -1.085 -12.223 1.00 97.75 113 LEU A O 1
ATOM 915 N N . GLY A 1 114 ? 18.343 0.521 -12.182 1.00 95.88 114 GLY A N 1
ATOM 916 C CA . GLY A 1 114 ? 19.143 0.030 -13.313 1.00 95.88 114 GLY A CA 1
ATOM 917 C C . GLY A 1 114 ? 18.793 0.633 -14.676 1.00 95.88 114 GLY A C 1
ATOM 918 O O . GLY A 1 114 ? 19.542 0.485 -15.645 1.00 95.88 114 GLY A O 1
ATOM 919 N N . LYS A 1 115 ? 17.685 1.377 -14.795 1.00 96.00 115 LYS A N 1
ATOM 920 C CA . LYS A 1 115 ? 17.373 2.116 -16.024 1.00 96.00 115 LYS A CA 1
ATOM 921 C C . LYS A 1 115 ? 18.229 3.382 -16.114 1.00 96.00 115 LYS A C 1
ATOM 923 O O . LYS A 1 115 ? 18.123 4.258 -15.270 1.00 96.00 115 LYS A O 1
ATOM 928 N N . THR A 1 116 ? 19.022 3.524 -17.174 1.00 95.06 116 THR A N 1
ATOM 929 C CA . THR A 1 116 ? 19.866 4.722 -17.397 1.00 95.06 116 THR A CA 1
ATOM 930 C C . THR A 1 116 ? 19.332 5.639 -18.493 1.00 95.06 116 THR A C 1
ATOM 932 O O . THR A 1 116 ? 19.586 6.841 -18.498 1.00 95.06 116 THR A O 1
ATOM 935 N N . THR A 1 117 ? 18.577 5.083 -19.442 1.00 95.62 117 THR A N 1
ATOM 936 C CA . THR A 1 117 ? 17.979 5.816 -20.560 1.00 95.62 117 THR A CA 1
ATOM 937 C C . THR A 1 117 ? 16.518 5.416 -20.704 1.00 95.62 117 THR A C 1
ATOM 939 O O . THR A 1 117 ? 16.184 4.229 -20.727 1.00 95.62 117 THR A O 1
ATOM 942 N N . HIS A 1 118 ? 15.635 6.405 -20.815 1.00 94.94 118 HIS A N 1
ATOM 943 C CA . HIS A 1 118 ? 14.247 6.192 -21.206 1.00 94.94 118 HIS A CA 1
ATOM 944 C C . HIS A 1 118 ? 14.024 6.674 -22.630 1.00 94.94 118 HIS A C 1
ATOM 946 O O . HIS A 1 118 ? 14.584 7.694 -23.036 1.00 94.94 118 HIS A O 1
ATOM 952 N N . SER A 1 119 ? 13.212 5.931 -23.378 1.00 92.75 119 SER A N 1
ATOM 953 C CA . SER A 1 119 ? 12.883 6.245 -24.762 1.00 92.75 119 SER A CA 1
ATOM 954 C C . SER A 1 119 ? 11.396 6.027 -25.009 1.00 92.75 119 SER A C 1
ATOM 956 O O . SER A 1 119 ? 10.857 4.978 -24.660 1.00 92.75 119 SER A O 1
ATOM 958 N N . TYR A 1 120 ? 10.751 7.002 -25.643 1.00 91.38 120 TYR A N 1
ATOM 959 C CA . TYR A 1 120 ? 9.344 6.942 -26.029 1.00 91.38 120 TYR A CA 1
ATOM 960 C C . TYR A 1 120 ? 9.113 7.792 -27.278 1.00 91.38 120 TYR A C 1
ATOM 962 O O . TYR A 1 120 ? 9.703 8.861 -27.415 1.00 91.38 120 TYR A O 1
ATOM 970 N N . GLY A 1 121 ? 8.298 7.316 -28.224 1.00 88.81 121 GLY A N 1
ATOM 971 C CA . GLY A 1 121 ? 7.933 8.094 -29.418 1.00 88.81 121 GLY A CA 1
ATOM 972 C C . GLY A 1 121 ? 9.114 8.594 -30.270 1.00 88.81 121 GLY A C 1
ATOM 973 O O . GLY A 1 121 ? 8.998 9.616 -30.937 1.00 88.81 121 GLY A O 1
ATOM 974 N N . GLY A 1 122 ? 10.269 7.915 -30.229 1.00 91.56 122 GLY A N 1
ATOM 975 C CA . GLY A 1 122 ? 11.504 8.352 -30.899 1.00 91.56 122 GLY A CA 1
ATOM 976 C C . GLY A 1 122 ? 12.320 9.410 -30.139 1.00 91.56 122 GLY A C 1
ATOM 977 O O . GLY A 1 122 ? 13.395 9.790 -30.601 1.00 91.56 122 GLY A O 1
ATOM 978 N N . LEU A 1 123 ? 11.852 9.861 -28.974 1.00 93.38 123 LEU A N 1
ATOM 979 C CA . LEU A 1 123 ? 12.594 10.698 -28.031 1.00 93.38 123 LEU A CA 1
ATOM 980 C C . LEU A 1 123 ? 13.389 9.826 -27.056 1.00 93.38 123 LEU A C 1
ATOM 982 O O . LEU A 1 123 ? 13.019 8.683 -26.792 1.00 93.38 123 LEU A O 1
ATOM 986 N N . SER A 1 124 ? 14.475 10.375 -26.505 1.00 95.81 124 SER A N 1
ATOM 987 C CA . SER A 1 124 ? 15.294 9.688 -25.506 1.00 95.81 124 SER A CA 1
ATOM 988 C C . SER A 1 124 ? 15.938 10.670 -24.533 1.00 95.81 124 SER A C 1
ATOM 990 O O . SER A 1 124 ? 16.424 11.724 -24.945 1.00 95.81 124 SER A O 1
ATOM 992 N N . TRP A 1 125 ? 15.983 10.317 -23.250 1.00 96.50 125 TRP A N 1
ATOM 993 C CA . TRP A 1 125 ? 16.654 11.105 -22.215 1.00 96.50 125 TRP A CA 1
ATOM 994 C C . TRP A 1 125 ? 17.281 10.212 -21.144 1.00 96.50 125 TRP A C 1
ATOM 996 O O . TRP A 1 125 ? 16.869 9.071 -20.938 1.00 96.50 125 TRP A O 1
ATOM 1006 N N . SER A 1 126 ? 18.299 10.751 -20.471 1.00 96.00 126 SER A N 1
ATOM 1007 C CA . SER A 1 126 ? 18.911 10.107 -19.308 1.00 96.00 126 SER A CA 1
ATOM 1008 C C . SER A 1 126 ? 17.976 10.189 -18.102 1.00 96.00 126 SER A C 1
ATOM 1010 O O . SER A 1 126 ? 17.317 11.216 -17.897 1.00 96.00 126 SER A O 1
ATOM 1012 N N . VAL A 1 127 ? 17.931 9.116 -17.318 1.00 96.12 127 VAL A N 1
ATOM 1013 C CA . VAL A 1 127 ? 17.157 9.007 -16.077 1.00 96.12 127 VAL A CA 1
ATOM 1014 C C . VAL A 1 127 ? 18.052 8.499 -14.950 1.00 96.12 127 VAL A C 1
ATOM 1016 O O . VAL A 1 127 ? 19.006 7.766 -15.198 1.00 96.12 127 VAL A O 1
ATOM 1019 N N . ASN A 1 128 ? 17.724 8.884 -13.716 1.00 95.75 128 ASN A N 1
ATOM 1020 C CA . ASN A 1 128 ? 18.398 8.415 -12.508 1.00 95.75 128 ASN A CA 1
ATOM 1021 C C . ASN A 1 128 ? 17.373 7.852 -11.501 1.00 95.75 128 ASN A C 1
ATOM 1023 O O . ASN A 1 128 ? 16.946 8.565 -10.594 1.00 95.75 128 ASN A O 1
ATOM 1027 N N . PRO A 1 129 ? 16.932 6.595 -11.682 1.00 96.69 129 PRO A N 1
ATOM 1028 C CA . PRO A 1 129 ? 16.028 5.891 -10.772 1.00 96.69 129 PRO A CA 1
ATOM 1029 C C . PRO A 1 129 ? 16.398 5.940 -9.288 1.00 96.69 129 PRO A C 1
ATOM 1031 O O . PRO A 1 129 ? 15.512 6.051 -8.443 1.00 96.69 129 PRO A O 1
ATOM 1034 N N . GLU A 1 130 ? 17.695 5.864 -8.966 1.00 97.56 130 GLU A N 1
ATOM 1035 C CA . GLU A 1 130 ? 18.165 5.835 -7.576 1.00 97.56 130 GLU A CA 1
ATOM 1036 C C . GLU A 1 130 ? 17.808 7.125 -6.832 1.00 97.56 130 GLU A C 1
ATOM 1038 O O . GLU A 1 130 ? 17.419 7.061 -5.670 1.00 97.56 130 GLU A O 1
ATOM 1043 N N . GLU A 1 131 ? 17.897 8.281 -7.492 1.00 97.06 131 GLU A N 1
ATOM 1044 C CA . GLU A 1 131 ? 17.598 9.581 -6.879 1.00 97.06 131 GLU A CA 1
ATOM 1045 C C . GLU A 1 131 ? 16.143 9.658 -6.409 1.00 97.06 131 GLU A C 1
ATOM 1047 O O . GLU A 1 131 ? 15.881 10.008 -5.261 1.00 97.06 131 GLU A O 1
ATOM 1052 N N . GLY A 1 132 ? 15.201 9.252 -7.263 1.00 97.44 132 GLY A N 1
ATOM 1053 C CA . GLY A 1 132 ? 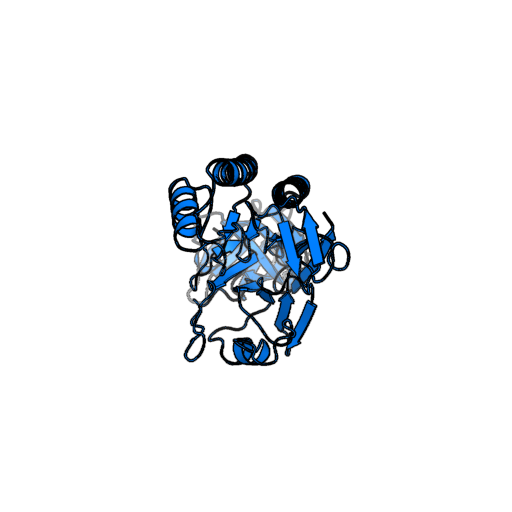13.786 9.250 -6.907 1.00 97.44 132 GLY A CA 1
ATOM 1054 C C . GLY A 1 132 ? 13.434 8.193 -5.862 1.00 97.44 132 GLY A C 1
ATOM 1055 O O . GLY A 1 132 ? 12.683 8.478 -4.931 1.00 97.44 132 GLY A O 1
ATOM 1056 N N . LEU A 1 133 ? 14.008 6.988 -5.954 1.00 98.44 133 LEU A N 1
ATOM 1057 C CA . LEU A 1 133 ? 13.795 5.974 -4.920 1.00 98.44 133 LEU A CA 1
ATOM 1058 C C . LEU A 1 133 ? 14.325 6.451 -3.560 1.00 98.44 133 LEU A C 1
ATOM 1060 O O . LEU A 1 133 ? 13.619 6.341 -2.565 1.00 98.44 133 LEU A O 1
ATOM 1064 N N . ARG A 1 134 ? 15.528 7.032 -3.505 1.00 98.31 134 ARG A N 1
ATOM 1065 C CA . ARG A 1 134 ? 16.088 7.582 -2.262 1.00 98.31 134 ARG A CA 1
ATOM 1066 C C . ARG A 1 134 ? 15.236 8.705 -1.689 1.00 98.31 134 ARG A C 1
ATOM 1068 O O . ARG A 1 134 ? 14.901 8.645 -0.514 1.00 98.31 134 ARG A O 1
ATOM 1075 N N . ALA A 1 135 ? 14.817 9.662 -2.515 1.00 98.38 135 ALA A N 1
ATOM 1076 C CA . ALA A 1 135 ? 13.953 10.754 -2.073 1.00 98.38 135 ALA A CA 1
ATOM 1077 C C . ALA A 1 135 ? 12.623 10.241 -1.485 1.00 98.38 135 ALA A C 1
ATOM 1079 O O . ALA A 1 135 ? 12.146 10.757 -0.474 1.00 98.38 135 ALA A O 1
ATOM 1080 N N . ALA A 1 136 ? 12.040 9.187 -2.070 1.00 98.56 136 ALA A N 1
ATOM 1081 C CA . ALA A 1 136 ? 10.836 8.551 -1.535 1.00 98.56 136 ALA A CA 1
ATOM 1082 C C . ALA A 1 136 ? 11.076 7.916 -0.154 1.00 98.56 136 ALA A C 1
ATOM 1084 O O . ALA A 1 136 ? 10.247 8.051 0.745 1.00 98.56 136 ALA A O 1
ATOM 1085 N N . ILE A 1 137 ? 12.214 7.250 0.029 1.00 98.50 137 ILE A N 1
ATOM 1086 C CA . ILE A 1 137 ? 12.576 6.580 1.285 1.00 98.50 137 ILE A CA 1
ATOM 1087 C C . ILE A 1 137 ? 12.910 7.597 2.381 1.00 98.50 137 ILE A C 1
ATOM 1089 O O . ILE A 1 137 ? 12.410 7.478 3.499 1.00 98.50 137 ILE A O 1
ATOM 1093 N N . GLU A 1 138 ? 13.645 8.658 2.048 1.00 98.56 138 GLU A N 1
ATOM 1094 C CA . GLU A 1 138 ? 13.881 9.794 2.945 1.00 98.56 138 GLU A CA 1
ATOM 1095 C C . GLU A 1 138 ? 12.558 10.443 3.382 1.00 98.56 138 GLU A C 1
ATOM 1097 O O . GLU A 1 138 ? 12.377 10.754 4.562 1.00 98.56 138 GLU A O 1
ATOM 1102 N N . TYR A 1 139 ? 11.596 10.597 2.462 1.00 98.69 139 TYR A N 1
ATOM 1103 C CA . TYR A 1 139 ? 10.257 11.086 2.793 1.00 98.69 139 TYR A CA 1
ATOM 1104 C C . TYR A 1 139 ? 9.530 10.142 3.761 1.00 98.69 139 TYR A C 1
ATOM 1106 O O . TYR A 1 139 ? 8.958 10.616 4.745 1.00 98.69 139 TYR A O 1
ATOM 1114 N N . ALA A 1 140 ? 9.560 8.826 3.512 1.00 98.56 140 ALA A N 1
ATOM 1115 C CA . ALA A 1 140 ? 8.934 7.816 4.370 1.00 98.56 140 ALA A CA 1
ATOM 1116 C C . ALA A 1 140 ? 9.439 7.917 5.815 1.00 98.56 140 ALA A C 1
ATOM 1118 O O . ALA A 1 140 ? 8.645 8.011 6.753 1.00 98.56 140 ALA A O 1
ATOM 1119 N N . ILE A 1 141 ? 10.764 7.972 5.973 1.00 98.12 141 ILE A N 1
ATOM 1120 C CA . ILE A 1 141 ? 11.439 8.080 7.268 1.00 98.12 141 ILE A CA 1
ATOM 1121 C C . ILE A 1 141 ? 11.102 9.413 7.935 1.00 98.12 141 ILE A C 1
ATOM 1123 O O . ILE A 1 141 ? 10.709 9.444 9.099 1.00 98.12 141 ILE A O 1
ATOM 1127 N N . HIS A 1 142 ? 11.183 10.523 7.197 1.00 98.00 142 HIS A N 1
ATOM 1128 C CA . HIS A 1 142 ? 10.863 11.847 7.728 1.00 98.00 142 HIS A CA 1
ATOM 1129 C C . HIS A 1 142 ? 9.409 11.956 8.212 1.00 98.00 142 HIS A C 1
ATOM 1131 O O . HIS A 1 142 ? 9.131 12.657 9.188 1.00 98.00 142 HIS A O 1
ATOM 1137 N N . LYS A 1 143 ? 8.474 11.285 7.532 1.00 97.19 143 LYS A N 1
ATOM 1138 C CA . LYS A 1 143 ? 7.062 11.228 7.927 1.00 97.19 143 LYS A CA 1
ATOM 1139 C C . LYS A 1 143 ? 6.753 10.176 8.980 1.00 97.19 143 LYS A C 1
ATOM 1141 O O . LYS A 1 143 ? 5.660 10.244 9.532 1.00 97.19 143 LYS A O 1
ATOM 1146 N N . ASN A 1 144 ? 7.690 9.277 9.281 1.00 95.50 144 ASN A N 1
ATOM 1147 C CA . ASN A 1 144 ? 7.480 8.153 10.187 1.00 95.50 144 ASN A CA 1
ATOM 1148 C C . ASN A 1 144 ? 6.206 7.371 9.815 1.00 95.50 144 ASN A C 1
ATOM 1150 O O . ASN A 1 144 ? 5.314 7.187 10.643 1.00 95.50 144 ASN A O 1
ATOM 1154 N N . VAL A 1 145 ? 6.102 7.002 8.535 1.00 98.00 145 VAL A N 1
ATOM 1155 C CA . VAL A 1 145 ? 4.981 6.200 8.020 1.00 98.00 145 VAL A CA 1
ATOM 1156 C C . VAL A 1 145 ? 4.985 4.802 8.642 1.00 98.00 145 VAL A C 1
ATOM 1158 O O . VAL A 1 145 ? 6.039 4.279 8.996 1.00 98.00 145 VAL A O 1
ATOM 1161 N N . ASP A 1 146 ? 3.817 4.171 8.724 1.00 97.94 146 ASP A N 1
ATOM 1162 C CA . ASP A 1 146 ? 3.662 2.817 9.266 1.00 97.94 146 ASP A CA 1
ATOM 1163 C C . ASP A 1 146 ? 4.206 1.739 8.326 1.00 97.94 146 ASP A C 1
ATOM 1165 O O . ASP A 1 146 ? 4.534 0.641 8.768 1.00 97.94 146 ASP A O 1
ATOM 1169 N N . ALA A 1 147 ? 4.264 2.025 7.023 1.00 98.62 147 ALA A N 1
ATOM 1170 C CA . ALA A 1 147 ? 4.833 1.130 6.027 1.00 98.62 147 ALA A CA 1
ATOM 1171 C C . ALA A 1 147 ? 5.157 1.848 4.717 1.00 98.62 147 ALA A C 1
ATOM 1173 O O . ALA A 1 147 ? 4.568 2.878 4.369 1.00 98.62 147 ALA A O 1
ATOM 1174 N N . VAL A 1 148 ? 6.030 1.215 3.940 1.00 98.88 148 VAL A N 1
ATOM 1175 C CA . VAL A 1 148 ? 6.246 1.515 2.526 1.00 98.88 148 VAL A CA 1
ATOM 1176 C C . VAL A 1 148 ? 5.704 0.356 1.688 1.00 98.88 148 VAL A C 1
ATOM 1178 O O . VAL A 1 148 ? 6.009 -0.799 1.974 1.00 98.88 148 VAL A O 1
ATOM 1181 N N . VAL A 1 149 ? 4.915 0.645 0.651 1.00 98.81 149 VAL A N 1
ATOM 1182 C CA . VAL A 1 149 ? 4.380 -0.357 -0.288 1.00 98.81 149 VAL A CA 1
ATOM 1183 C C . VAL A 1 149 ? 4.843 -0.033 -1.706 1.00 98.81 149 VAL A C 1
ATOM 1185 O O . VAL A 1 149 ? 4.510 1.029 -2.233 1.00 98.81 149 VAL A O 1
ATOM 1188 N N . HIS A 1 150 ? 5.562 -0.960 -2.342 1.00 98.75 150 HIS A N 1
ATOM 1189 C CA . HIS A 1 150 ? 6.008 -0.832 -3.726 1.00 98.75 150 HIS A CA 1
ATOM 1190 C C . HIS A 1 150 ? 5.103 -1.595 -4.704 1.00 98.75 150 HIS A C 1
ATOM 1192 O O . HIS A 1 150 ? 5.004 -2.823 -4.660 1.00 98.75 150 HIS A O 1
ATOM 1198 N N . GLY A 1 151 ? 4.486 -0.872 -5.636 1.00 98.31 151 GLY A N 1
ATOM 1199 C CA . GLY A 1 151 ? 3.505 -1.376 -6.602 1.00 98.31 151 GLY A CA 1
ATOM 1200 C C . GLY A 1 151 ? 4.046 -2.186 -7.781 1.00 98.31 151 GLY A C 1
ATOM 1201 O O . GLY A 1 151 ? 3.356 -2.278 -8.788 1.00 98.31 151 GLY A O 1
ATOM 1202 N N . GLY A 1 152 ? 5.237 -2.782 -7.675 1.00 97.75 152 GLY A N 1
ATOM 1203 C CA . GLY A 1 152 ? 5.927 -3.469 -8.780 1.00 97.75 152 GLY A CA 1
ATOM 1204 C C . GLY A 1 152 ? 6.824 -2.566 -9.633 1.00 97.75 152 GLY A C 1
ATOM 1205 O O . GLY A 1 152 ? 6.781 -1.343 -9.519 1.00 97.75 152 GLY A O 1
ATOM 1206 N N . ASP A 1 153 ? 7.682 -3.180 -10.448 1.00 98.00 153 ASP A N 1
ATOM 1207 C CA . ASP A 1 153 ? 8.716 -2.528 -11.263 1.00 98.00 153 ASP A CA 1
ATOM 1208 C C . ASP A 1 153 ? 9.768 -1.735 -10.459 1.00 98.00 153 ASP A C 1
ATOM 1210 O O . ASP A 1 153 ? 10.271 -0.692 -10.881 1.00 98.00 153 ASP A O 1
ATOM 1214 N N . LEU A 1 154 ? 10.164 -2.262 -9.297 1.00 98.12 154 LEU A N 1
ATOM 1215 C CA . LEU A 1 154 ? 11.277 -1.752 -8.491 1.00 98.12 154 LEU A CA 1
ATOM 1216 C C . LEU A 1 154 ? 12.594 -1.826 -9.269 1.00 98.12 154 LEU A C 1
ATOM 1218 O O . LEU A 1 154 ? 13.384 -0.882 -9.254 1.00 98.12 154 LEU A O 1
ATOM 1222 N N . PHE A 1 155 ? 12.808 -2.932 -9.984 1.00 98.25 155 PHE A N 1
ATOM 1223 C CA . PHE A 1 155 ? 13.981 -3.147 -10.827 1.00 98.25 155 PHE A CA 1
ATOM 1224 C C . PHE A 1 155 ? 13.643 -3.066 -12.314 1.00 98.25 155 PHE A C 1
ATOM 1226 O O . PHE A 1 155 ? 12.613 -3.554 -12.773 1.00 98.25 155 PHE A O 1
ATOM 1233 N N . HIS A 1 156 ? 14.579 -2.541 -13.100 1.00 96.69 156 HIS A N 1
ATOM 1234 C CA . HIS A 1 156 ? 14.540 -2.578 -14.551 1.00 96.69 156 HIS A CA 1
ATOM 1235 C C . HIS A 1 156 ? 15.483 -3.652 -15.096 1.00 96.69 156 HIS A C 1
ATOM 1237 O O . HIS A 1 156 ? 16.690 -3.448 -15.184 1.00 96.69 156 HIS A O 1
ATOM 1243 N N . ASN A 1 157 ? 14.932 -4.785 -15.536 1.00 94.75 157 ASN A N 1
ATOM 1244 C CA . ASN A 1 157 ? 15.701 -5.808 -16.242 1.00 94.75 157 ASN A CA 1
ATOM 1245 C C . ASN A 1 157 ? 15.515 -5.687 -17.768 1.00 94.75 157 ASN A C 1
ATOM 1247 O O . ASN A 1 157 ? 14.466 -6.087 -18.291 1.00 94.75 157 ASN A O 1
ATOM 1251 N N . PRO A 1 158 ? 16.524 -5.223 -18.529 1.00 89.62 158 PRO A N 1
ATOM 1252 C CA . PRO A 1 158 ? 16.434 -5.154 -19.990 1.00 89.62 158 PRO A CA 1
ATOM 1253 C C . PRO A 1 158 ? 16.548 -6.539 -20.660 1.00 89.62 158 PRO A C 1
ATOM 1255 O O . PRO A 1 158 ? 16.293 -6.686 -21.854 1.00 89.62 158 PRO A O 1
ATOM 1258 N N . GLY A 1 159 ? 16.884 -7.584 -19.901 1.00 90.44 159 GLY A N 1
ATOM 1259 C CA . GLY A 1 159 ? 17.077 -8.966 -20.350 1.00 90.44 159 GLY A CA 1
ATOM 1260 C C . GLY A 1 159 ? 18.466 -9.520 -20.093 1.00 90.44 159 GLY A C 1
ATOM 1261 O O . GLY A 1 159 ? 18.643 -10.732 -20.174 1.00 90.44 159 GLY A O 1
ATOM 1262 N N . SER A 1 160 ? 19.419 -8.662 -19.735 1.00 91.31 160 SER A N 1
ATOM 1263 C CA . SER A 1 160 ? 20.771 -9.049 -19.330 1.00 91.31 160 SER A CA 1
ATOM 1264 C C . SER A 1 160 ? 20.893 -9.394 -17.842 1.00 91.31 160 SER A C 1
ATOM 1266 O O . SER A 1 160 ? 21.935 -9.897 -17.439 1.00 91.31 160 SER A O 1
ATOM 1268 N N . GLY A 1 161 ? 19.846 -9.186 -17.036 1.00 94.56 161 GLY A N 1
ATOM 1269 C CA . GLY A 1 161 ? 19.891 -9.352 -15.582 1.00 94.56 161 GLY A CA 1
ATOM 1270 C C . GLY A 1 161 ? 19.709 -8.027 -14.847 1.00 94.56 161 GLY A C 1
ATOM 1271 O O . GLY A 1 161 ? 19.217 -7.064 -15.428 1.00 94.56 161 GLY A O 1
ATOM 1272 N N . ILE A 1 162 ? 20.066 -8.026 -13.564 1.00 96.81 162 ILE A N 1
ATOM 1273 C CA . ILE A 1 162 ? 20.132 -6.843 -12.698 1.00 96.81 162 ILE A CA 1
ATOM 1274 C C . ILE A 1 162 ? 21.586 -6.707 -12.261 1.00 96.81 162 ILE A C 1
ATOM 1276 O O . ILE A 1 162 ? 22.188 -7.710 -11.863 1.00 96.81 162 ILE A O 1
ATOM 1280 N N . GLU A 1 163 ? 22.142 -5.503 -12.352 1.00 96.88 163 GLU A N 1
ATOM 1281 C CA . GLU A 1 163 ? 23.526 -5.256 -11.964 1.00 96.88 163 GLU A CA 1
ATOM 1282 C C . GLU A 1 163 ? 23.692 -5.341 -10.437 1.00 96.88 163 GLU A C 1
ATOM 1284 O O . GLU A 1 163 ? 22.764 -5.119 -9.647 1.00 96.88 163 GLU A O 1
ATOM 1289 N N . GLU A 1 164 ? 24.902 -5.682 -9.995 1.00 96.94 164 GLU A N 1
ATOM 1290 C CA . GLU A 1 164 ? 25.209 -5.792 -8.564 1.00 96.94 164 GLU A CA 1
ATOM 1291 C C . GLU A 1 164 ? 25.073 -4.437 -7.851 1.00 96.94 164 GLU A C 1
ATOM 1293 O O . GLU A 1 164 ? 24.610 -4.382 -6.711 1.00 96.94 164 GLU A O 1
ATOM 1298 N N . GLU A 1 165 ? 25.398 -3.342 -8.542 1.00 97.06 165 GLU A N 1
ATOM 1299 C CA . GLU A 1 165 ? 25.252 -1.981 -8.023 1.00 97.06 165 GLU A CA 1
ATOM 1300 C C . GLU A 1 165 ? 23.785 -1.638 -7.725 1.00 97.06 165 GLU A C 1
ATOM 1302 O O . GLU A 1 165 ? 23.486 -1.210 -6.610 1.00 97.06 165 GLU A O 1
ATOM 1307 N N . ASP A 1 166 ? 22.858 -1.934 -8.642 1.00 97.38 166 ASP A N 1
ATOM 1308 C CA . ASP A 1 166 ? 21.416 -1.715 -8.441 1.00 97.38 166 ASP A CA 1
ATOM 1309 C C . ASP A 1 166 ? 20.871 -2.555 -7.280 1.00 97.38 166 ASP A C 1
ATOM 1311 O O . ASP A 1 166 ? 20.068 -2.096 -6.463 1.00 97.38 166 ASP A O 1
ATOM 1315 N N . THR A 1 167 ? 21.354 -3.795 -7.162 1.00 98.00 167 THR A N 1
ATOM 1316 C CA . THR A 1 167 ? 21.024 -4.672 -6.032 1.00 98.00 167 THR A CA 1
ATOM 1317 C C . THR A 1 167 ? 21.512 -4.068 -4.713 1.00 98.00 167 THR A C 1
ATOM 1319 O O . THR A 1 167 ? 20.794 -4.098 -3.710 1.00 98.00 167 THR A O 1
ATOM 1322 N N . ALA A 1 168 ? 22.719 -3.496 -4.696 1.00 98.31 168 ALA A N 1
ATOM 1323 C CA . ALA A 1 168 ? 23.284 -2.844 -3.522 1.00 98.31 168 ALA A CA 1
ATOM 1324 C C . ALA A 1 168 ? 22.533 -1.552 -3.159 1.00 98.31 168 ALA A C 1
ATOM 1326 O O . ALA A 1 168 ? 22.339 -1.293 -1.973 1.00 98.31 168 ALA A O 1
ATOM 1327 N N . VAL A 1 169 ? 22.081 -0.766 -4.145 1.00 98.25 169 VAL A N 1
ATOM 1328 C CA . VAL A 1 169 ? 21.199 0.398 -3.934 1.00 98.25 169 VAL A CA 1
ATOM 1329 C C . VAL A 1 169 ? 19.918 -0.037 -3.234 1.00 98.25 169 VAL A C 1
ATOM 1331 O O . VAL A 1 169 ? 19.592 0.499 -2.175 1.00 98.25 169 VAL A O 1
ATOM 1334 N N . CYS A 1 170 ? 19.236 -1.046 -3.780 1.00 98.50 170 CYS A N 1
ATOM 1335 C CA . CYS A 1 170 ? 17.998 -1.560 -3.208 1.00 98.50 170 CYS A CA 1
ATOM 1336 C C . CYS A 1 170 ? 18.205 -2.080 -1.779 1.00 98.50 170 CYS A C 1
ATOM 1338 O O . CYS A 1 170 ? 17.440 -1.737 -0.882 1.00 98.50 170 CYS A O 1
ATOM 1340 N N . ARG A 1 171 ? 19.265 -2.861 -1.531 1.00 98.56 171 ARG A N 1
ATOM 1341 C CA . ARG A 1 171 ? 19.566 -3.356 -0.180 1.00 98.56 171 ARG A CA 1
ATOM 1342 C C . ARG A 1 171 ? 19.746 -2.203 0.806 1.00 98.56 171 ARG A C 1
ATOM 1344 O O . ARG A 1 171 ? 19.193 -2.273 1.895 1.00 98.56 171 ARG A O 1
ATOM 1351 N N . ARG A 1 172 ? 20.486 -1.150 0.429 1.00 98.50 172 ARG A N 1
ATOM 1352 C CA . ARG A 1 172 ? 20.712 0.016 1.301 1.00 98.50 172 ARG A CA 1
ATOM 1353 C C . ARG A 1 172 ? 19.401 0.671 1.721 1.00 98.50 172 ARG A C 1
ATOM 1355 O O . ARG A 1 172 ? 19.214 0.874 2.912 1.00 98.50 172 ARG A O 1
ATOM 1362 N N . VAL A 1 173 ? 18.501 0.952 0.776 1.00 98.06 173 VAL A N 1
ATOM 1363 C CA . VAL A 1 173 ? 17.234 1.623 1.110 1.00 98.06 173 VAL A CA 1
ATOM 1364 C C . VAL A 1 173 ? 16.311 0.749 1.964 1.00 98.06 173 VAL A C 1
ATOM 1366 O O . VAL A 1 173 ? 15.666 1.256 2.875 1.00 98.06 173 VAL A O 1
ATOM 1369 N N . LEU A 1 174 ? 16.286 -0.569 1.734 1.00 98.44 174 LEU A N 1
ATOM 1370 C CA . LEU A 1 174 ? 15.505 -1.491 2.566 1.00 98.44 174 LEU A CA 1
ATOM 1371 C C . LEU A 1 174 ? 16.084 -1.614 3.981 1.00 98.44 174 LEU A C 1
ATOM 1373 O O . LEU A 1 174 ? 15.336 -1.644 4.954 1.00 98.44 174 LEU A O 1
ATOM 1377 N N . THR A 1 175 ? 17.413 -1.662 4.113 1.00 97.38 175 THR A N 1
ATOM 1378 C CA . THR A 1 175 ? 18.077 -1.648 5.424 1.00 97.38 175 THR A CA 1
ATOM 1379 C C . THR A 1 175 ? 17.800 -0.347 6.173 1.00 97.38 175 THR A C 1
ATOM 1381 O O . THR A 1 175 ? 17.497 -0.399 7.358 1.00 97.38 175 THR A O 1
ATOM 1384 N N . GLU A 1 176 ? 17.828 0.799 5.493 1.00 98.00 176 GLU A N 1
ATOM 1385 C CA . GLU A 1 176 ? 17.544 2.101 6.105 1.00 98.00 176 GLU A CA 1
ATOM 1386 C C . GLU A 1 176 ? 16.110 2.186 6.655 1.00 98.00 176 GLU A C 1
ATOM 1388 O O . GLU A 1 176 ? 15.908 2.644 7.780 1.00 98.00 176 GLU A O 1
ATOM 1393 N N . LEU A 1 177 ? 15.116 1.680 5.913 1.00 97.75 177 LEU A N 1
ATOM 1394 C CA . LEU A 1 177 ? 13.743 1.547 6.413 1.00 97.75 177 LEU A CA 1
ATOM 1395 C C . LEU A 1 177 ? 13.664 0.625 7.638 1.00 97.75 177 LEU A C 1
ATOM 1397 O O . LEU A 1 177 ? 13.049 0.985 8.643 1.00 97.75 177 LEU A O 1
ATOM 1401 N N . ALA A 1 178 ? 14.316 -0.540 7.578 1.00 95.31 178 ALA A N 1
ATOM 1402 C CA . ALA A 1 178 ? 14.317 -1.513 8.667 1.00 95.31 178 ALA A CA 1
ATOM 1403 C C . ALA A 1 178 ? 14.965 -0.958 9.950 1.00 95.31 178 ALA A C 1
ATOM 1405 O O . ALA A 1 178 ? 14.455 -1.192 11.045 1.00 95.31 178 ALA A O 1
ATOM 1406 N N . GLU A 1 179 ? 16.041 -0.173 9.831 1.00 93.88 179 GLU A N 1
ATOM 1407 C CA . GLU A 1 179 ? 16.686 0.524 10.955 1.00 93.88 179 GLU A CA 1
ATOM 1408 C C . GLU A 1 179 ? 15.759 1.550 11.628 1.00 93.88 179 GLU A C 1
ATOM 1410 O O . GLU A 1 179 ? 15.885 1.793 12.830 1.00 93.88 179 GLU A O 1
ATOM 1415 N N . HIS A 1 180 ? 14.797 2.103 10.884 1.00 96.06 180 HIS A N 1
ATOM 1416 C CA . HIS A 1 180 ? 13.757 3.000 11.397 1.00 96.06 180 HIS A CA 1
ATOM 1417 C C . HIS A 1 180 ? 12.458 2.273 11.781 1.00 96.06 180 HIS A C 1
ATOM 1419 O O . HIS A 1 180 ? 11.492 2.918 12.179 1.00 96.06 180 HIS A O 1
ATOM 1425 N N . GLY A 1 181 ? 12.423 0.939 11.696 1.00 93.50 181 GLY A N 1
ATOM 1426 C CA . GLY A 1 181 ? 11.245 0.139 12.033 1.00 93.50 181 GLY A CA 1
ATOM 1427 C C . GLY A 1 181 ? 10.089 0.267 11.038 1.00 93.50 181 GLY A C 1
ATOM 1428 O O . GLY A 1 181 ? 8.956 -0.036 11.402 1.00 93.50 181 GLY A O 1
ATOM 1429 N N . ILE A 1 182 ? 10.357 0.702 9.803 1.00 98.06 182 ILE A N 1
ATOM 1430 C CA . ILE A 1 182 ? 9.348 0.859 8.752 1.00 98.06 182 ILE A CA 1
ATOM 1431 C C . ILE A 1 182 ? 9.379 -0.389 7.853 1.00 98.06 182 ILE A C 1
ATOM 1433 O O . ILE A 1 182 ? 10.351 -0.588 7.122 1.00 98.06 182 ILE A O 1
ATOM 1437 N N . PRO A 1 183 ? 8.355 -1.259 7.878 1.00 97.94 183 PRO A N 1
ATOM 1438 C CA . PRO A 1 183 ? 8.302 -2.425 7.006 1.00 97.94 183 PRO A CA 1
ATOM 1439 C C . PRO A 1 183 ? 8.124 -2.031 5.533 1.00 97.94 183 PRO A C 1
ATOM 1441 O O . PRO A 1 183 ? 7.388 -1.097 5.196 1.00 97.94 183 PRO A O 1
ATOM 1444 N N . PHE A 1 184 ? 8.774 -2.789 4.649 1.00 98.81 184 PHE A N 1
ATOM 1445 C CA . PHE A 1 184 ? 8.651 -2.648 3.201 1.00 98.81 184 PHE A CA 1
ATOM 1446 C C . PHE A 1 184 ? 7.860 -3.817 2.616 1.00 98.81 184 PHE A C 1
ATOM 1448 O O . PHE A 1 184 ? 8.279 -4.972 2.696 1.00 98.81 184 PHE A O 1
ATOM 1455 N N . TYR A 1 185 ? 6.740 -3.507 1.980 1.00 98.88 185 TYR A N 1
ATOM 1456 C CA . TYR A 1 185 ? 5.893 -4.463 1.283 1.00 98.88 185 TYR A CA 1
ATOM 1457 C C . TYR A 1 185 ? 6.004 -4.269 -0.223 1.00 98.88 185 TYR A C 1
ATOM 1459 O O . TYR A 1 185 ? 6.193 -3.149 -0.698 1.00 98.88 185 TYR A O 1
ATOM 1467 N N . PHE A 1 186 ? 5.850 -5.336 -1.001 1.00 98.75 186 PHE A N 1
ATOM 1468 C CA . PHE A 1 186 ? 5.927 -5.226 -2.455 1.00 98.75 186 PHE A CA 1
ATOM 1469 C C . PHE A 1 186 ? 5.097 -6.279 -3.185 1.00 98.75 186 PHE A C 1
ATOM 1471 O O . PHE A 1 186 ? 4.768 -7.329 -2.636 1.00 98.75 186 PHE A O 1
ATOM 1478 N N . ILE A 1 187 ? 4.825 -5.995 -4.456 1.00 98.75 187 ILE A N 1
ATOM 1479 C CA . ILE A 1 187 ? 4.415 -6.969 -5.476 1.00 98.75 187 ILE A CA 1
ATOM 1480 C C . ILE A 1 187 ? 5.424 -6.946 -6.629 1.00 98.75 187 ILE A C 1
ATOM 1482 O O . ILE A 1 187 ? 6.211 -6.006 -6.757 1.00 98.75 187 ILE A O 1
ATOM 1486 N N . TYR A 1 188 ? 5.409 -7.965 -7.482 1.00 98.44 188 TYR A N 1
ATOM 1487 C CA . TYR A 1 188 ? 6.216 -8.003 -8.698 1.00 98.44 188 TYR A CA 1
ATOM 1488 C C . TYR A 1 188 ? 5.498 -7.323 -9.864 1.00 98.44 188 TYR A C 1
ATOM 1490 O O . TYR A 1 188 ? 4.335 -7.619 -10.140 1.00 98.44 188 TYR A O 1
ATOM 1498 N N . GLY A 1 189 ? 6.217 -6.477 -10.597 1.00 97.62 189 GLY A N 1
ATOM 1499 C CA . GLY A 1 189 ? 5.781 -5.955 -11.886 1.00 97.62 189 GLY A CA 1
ATOM 1500 C C . GLY A 1 189 ? 6.279 -6.814 -13.052 1.00 97.62 189 GLY A C 1
ATOM 1501 O O . GLY A 1 189 ? 6.684 -7.980 -12.893 1.00 97.62 189 GLY A O 1
ATOM 1502 N N . ASN A 1 190 ? 6.209 -6.264 -14.264 1.00 95.56 190 ASN A N 1
ATOM 1503 C CA . ASN A 1 190 ? 6.649 -6.948 -15.480 1.00 95.56 190 ASN A CA 1
ATOM 1504 C C . ASN A 1 190 ? 8.156 -6.801 -15.757 1.00 95.56 190 ASN A C 1
ATOM 1506 O O . ASN A 1 190 ? 8.721 -7.608 -16.509 1.00 95.56 190 ASN A O 1
ATOM 1510 N N . HIS A 1 191 ? 8.836 -5.823 -15.154 1.00 95.00 191 HIS A N 1
ATOM 1511 C CA . HIS A 1 191 ? 10.247 -5.528 -15.403 1.00 95.00 191 HIS A CA 1
ATOM 1512 C C . HIS A 1 191 ? 11.234 -6.241 -14.475 1.00 95.00 191 HIS A C 1
ATOM 1514 O O . HIS A 1 191 ? 12.388 -6.389 -14.884 1.00 95.00 191 HIS A O 1
ATOM 1520 N N . GLU A 1 192 ? 10.841 -6.769 -13.308 1.00 88.81 192 GLU A N 1
ATOM 1521 C CA . GLU A 1 192 ? 11.773 -7.533 -12.457 1.00 88.81 192 GLU A CA 1
ATOM 1522 C C . GLU A 1 192 ? 12.348 -8.753 -13.192 1.00 88.81 192 GLU A C 1
ATOM 1524 O O . GLU A 1 192 ? 13.540 -9.083 -13.087 1.00 88.81 192 GLU A O 1
ATOM 1529 N N . ARG A 1 193 ? 11.482 -9.444 -13.948 1.00 93.00 193 ARG A N 1
ATOM 1530 C CA . ARG A 1 193 ? 11.738 -10.775 -14.523 1.00 93.00 193 ARG A CA 1
ATOM 1531 C C . ARG A 1 193 ? 12.274 -11.748 -13.454 1.00 93.00 193 ARG A C 1
ATOM 1533 O O . ARG A 1 193 ? 12.207 -11.518 -12.252 1.00 93.00 193 ARG A O 1
ATOM 1540 N N . GLN A 1 194 ? 12.840 -12.873 -13.884 1.00 95.31 194 GLN A N 1
ATOM 1541 C CA . GLN A 1 194 ? 13.385 -13.886 -12.969 1.00 95.31 194 GLN A CA 1
ATOM 1542 C C . GLN A 1 194 ? 14.630 -13.425 -12.187 1.00 95.31 194 GLN A C 1
ATOM 1544 O O . GLN A 1 194 ? 14.987 -14.034 -11.182 1.00 95.31 194 GLN A O 1
ATOM 1549 N N . ALA A 1 195 ? 15.346 -12.392 -12.646 1.00 96.19 195 ALA A N 1
ATOM 1550 C CA . ALA A 1 195 ? 16.521 -11.893 -11.927 1.00 96.19 195 ALA A CA 1
ATOM 1551 C C . ALA A 1 195 ? 16.122 -11.015 -10.732 1.00 96.19 195 ALA A C 1
ATOM 1553 O O . ALA A 1 195 ? 16.578 -11.281 -9.623 1.00 96.19 195 ALA A O 1
ATOM 1554 N N . GLY A 1 196 ? 15.228 -10.040 -10.938 1.00 96.44 196 GLY A N 1
ATOM 1555 C CA . GLY A 1 196 ? 14.707 -9.187 -9.868 1.00 96.44 196 GLY A CA 1
ATOM 1556 C C . GLY A 1 196 ? 13.919 -9.983 -8.827 1.00 96.44 196 GLY A C 1
ATOM 1557 O O . GLY A 1 196 ? 14.133 -9.788 -7.634 1.00 96.44 196 GLY A O 1
ATOM 1558 N N . ARG A 1 197 ? 13.108 -10.966 -9.256 1.00 96.94 197 ARG A N 1
ATOM 1559 C CA . ARG A 1 197 ? 12.376 -11.862 -8.337 1.00 96.94 197 ARG A CA 1
ATOM 1560 C C . ARG A 1 197 ? 13.301 -12.565 -7.343 1.00 96.94 197 ARG A C 1
ATOM 1562 O O . ARG A 1 197 ? 13.122 -12.408 -6.143 1.00 96.94 197 ARG A O 1
ATOM 1569 N N . ARG A 1 198 ? 14.369 -13.205 -7.834 1.00 98.00 198 ARG A N 1
ATOM 1570 C CA . ARG A 1 198 ? 15.381 -13.875 -6.992 1.00 98.00 198 ARG A CA 1
ATOM 1571 C C . ARG A 1 198 ? 16.145 -12.930 -6.063 1.00 98.00 198 ARG A C 1
ATOM 1573 O O . ARG A 1 198 ? 16.672 -13.356 -5.039 1.00 98.00 198 ARG A O 1
ATOM 1580 N N . ILE A 1 199 ? 16.276 -11.655 -6.423 1.00 98.25 199 ILE A N 1
ATOM 1581 C CA . ILE A 1 199 ? 16.861 -10.649 -5.529 1.00 98.25 199 ILE A CA 1
ATOM 1582 C C . ILE A 1 199 ? 15.896 -10.352 -4.380 1.00 98.25 199 ILE A C 1
ATOM 1584 O O . ILE A 1 199 ? 16.308 -10.425 -3.226 1.00 98.25 199 ILE A O 1
ATOM 1588 N N . MET A 1 200 ? 14.625 -10.090 -4.685 1.00 98.25 200 MET A N 1
ATOM 1589 C CA . MET A 1 200 ? 13.609 -9.798 -3.671 1.00 98.25 200 MET A CA 1
ATOM 1590 C C . MET A 1 200 ? 13.283 -10.997 -2.776 1.00 98.25 200 MET A C 1
ATOM 1592 O O . MET A 1 200 ? 13.058 -10.803 -1.587 1.00 98.25 200 MET A O 1
ATOM 1596 N N . GLU A 1 201 ? 13.316 -12.226 -3.302 1.00 97.81 201 GLU A N 1
ATOM 1597 C CA . GLU A 1 201 ? 13.220 -13.455 -2.496 1.00 97.81 201 GLU A CA 1
ATOM 1598 C C . GLU A 1 201 ? 14.314 -13.476 -1.420 1.00 97.81 201 GLU A C 1
ATOM 1600 O O . GLU A 1 201 ? 14.016 -13.633 -0.243 1.00 97.81 201 GLU A O 1
ATOM 1605 N N . ARG A 1 202 ? 15.570 -13.178 -1.790 1.00 98.19 202 ARG A N 1
ATOM 1606 C CA . ARG A 1 202 ? 16.671 -13.080 -0.816 1.00 98.19 202 ARG A CA 1
ATOM 1607 C C . ARG A 1 202 ? 16.470 -11.955 0.197 1.00 98.19 202 ARG A C 1
ATOM 1609 O O . ARG A 1 202 ? 16.798 -12.133 1.360 1.00 98.19 202 ARG A O 1
ATOM 1616 N N . PHE A 1 203 ? 15.946 -10.800 -0.213 1.00 96.81 203 PHE A N 1
ATOM 1617 C CA . PHE A 1 203 ? 15.637 -9.723 0.738 1.00 96.81 203 PHE A CA 1
ATOM 1618 C C . PHE A 1 203 ? 14.471 -10.077 1.665 1.00 96.81 203 PHE A C 1
ATOM 1620 O O . PHE A 1 203 ? 14.456 -9.629 2.807 1.00 96.81 203 PHE A O 1
ATOM 1627 N N . THR A 1 204 ? 13.536 -10.908 1.208 1.00 93.62 204 THR A N 1
ATOM 1628 C CA . THR A 1 204 ? 12.468 -11.464 2.046 1.00 93.62 204 THR A CA 1
ATOM 1629 C C . THR A 1 204 ? 13.045 -12.454 3.060 1.00 93.62 204 THR A C 1
ATOM 1631 O O . THR A 1 204 ? 12.757 -12.337 4.248 1.00 93.62 204 THR A O 1
ATOM 1634 N N . ASP A 1 205 ? 13.935 -13.356 2.628 1.00 90.00 205 ASP A N 1
ATOM 1635 C CA . ASP A 1 205 ? 14.655 -14.289 3.511 1.00 90.00 205 ASP A CA 1
ATOM 1636 C C . ASP A 1 205 ? 15.516 -13.555 4.559 1.00 90.00 205 ASP A C 1
ATOM 1638 O O . ASP A 1 205 ? 15.613 -13.991 5.707 1.00 90.00 205 ASP A O 1
ATOM 1642 N N . ASP A 1 206 ? 16.107 -12.417 4.180 1.00 91.12 206 ASP A N 1
ATOM 1643 C CA . ASP A 1 206 ? 16.877 -11.535 5.067 1.00 91.12 206 ASP A CA 1
ATOM 1644 C C . ASP A 1 206 ? 15.979 -10.711 6.025 1.00 91.12 206 ASP A C 1
ATOM 1646 O O . ASP A 1 206 ? 16.496 -9.994 6.883 1.00 91.12 206 ASP A O 1
ATOM 1650 N N . GLY A 1 207 ? 14.648 -10.778 5.888 1.00 91.00 207 GLY A N 1
ATOM 1651 C CA . GLY A 1 207 ? 13.686 -10.024 6.701 1.00 91.00 207 GLY A CA 1
ATOM 1652 C C . GLY A 1 207 ? 13.580 -8.532 6.358 1.00 91.00 207 GLY A C 1
ATOM 1653 O O . GLY A 1 207 ? 13.086 -7.754 7.169 1.00 91.00 207 GLY A O 1
ATOM 1654 N N . LEU A 1 208 ? 14.056 -8.118 5.180 1.00 94.06 208 LEU A N 1
ATOM 1655 C CA . LEU A 1 208 ? 14.069 -6.721 4.726 1.00 94.06 208 LEU A CA 1
ATOM 1656 C C . LEU A 1 208 ? 12.823 -6.319 3.926 1.00 94.06 208 LEU A C 1
ATOM 1658 O O . LEU A 1 208 ? 12.590 -5.131 3.715 1.00 94.06 208 LEU A O 1
ATOM 1662 N N . ALA A 1 209 ? 12.054 -7.289 3.435 1.00 97.31 209 ALA A N 1
ATOM 1663 C CA . ALA A 1 209 ? 10.870 -7.048 2.622 1.00 97.31 209 ALA A CA 1
ATOM 1664 C C . ALA A 1 209 ? 9.815 -8.135 2.846 1.00 97.31 209 ALA A C 1
ATOM 1666 O O . ALA A 1 209 ? 10.143 -9.257 3.223 1.00 97.31 209 ALA A O 1
ATOM 1667 N N . VAL A 1 210 ? 8.553 -7.810 2.570 1.00 98.06 210 VAL A N 1
ATOM 1668 C CA . VAL A 1 210 ? 7.426 -8.746 2.633 1.00 98.06 210 VAL A CA 1
ATOM 1669 C C . VAL A 1 210 ? 6.678 -8.724 1.302 1.00 98.06 210 VAL A C 1
ATOM 1671 O O . VAL A 1 210 ? 6.224 -7.675 0.842 1.00 98.06 210 VAL A O 1
ATOM 1674 N N . HIS A 1 211 ? 6.555 -9.886 0.665 1.00 98.50 211 HIS A N 1
ATOM 1675 C CA . HIS A 1 211 ? 5.780 -10.031 -0.567 1.00 98.50 211 HIS A CA 1
ATOM 1676 C C . HIS A 1 211 ? 4.283 -10.085 -0.246 1.00 98.50 211 HIS A C 1
ATOM 1678 O O . HIS A 1 211 ? 3.853 -10.890 0.579 1.00 98.50 211 HIS A O 1
ATOM 1684 N N . LEU A 1 212 ? 3.494 -9.221 -0.883 1.00 98.44 212 LEU A N 1
ATOM 1685 C CA . LEU A 1 212 ? 2.042 -9.182 -0.724 1.00 98.44 212 LEU A CA 1
ATOM 1686 C C . LEU A 1 212 ? 1.358 -10.180 -1.663 1.00 98.44 212 LEU A C 1
ATOM 1688 O O . LEU A 1 212 ? 1.749 -10.336 -2.819 1.00 98.44 212 LEU A O 1
ATOM 1692 N N . GLY A 1 213 ? 0.271 -10.786 -1.187 1.00 97.31 213 GLY A N 1
ATOM 1693 C CA . GLY A 1 213 ? -0.538 -11.724 -1.962 1.00 97.31 213 GLY A CA 1
ATOM 1694 C C . GLY A 1 213 ? -2.031 -11.610 -1.660 1.00 97.31 213 GLY A C 1
ATOM 1695 O O . GLY A 1 213 ? -2.518 -10.586 -1.179 1.00 97.31 213 GLY A O 1
ATOM 1696 N N . SER A 1 214 ? -2.768 -12.692 -1.920 1.00 95.75 214 SER A N 1
ATOM 1697 C CA . SER A 1 214 ? -4.204 -12.788 -1.623 1.00 95.75 214 SER A CA 1
ATOM 1698 C C . SER A 1 214 ? -4.526 -12.884 -0.130 1.00 95.75 214 SER A C 1
ATOM 1700 O O . SER A 1 214 ? -5.642 -12.568 0.283 1.00 95.75 214 SER A O 1
ATOM 1702 N N . ARG A 1 215 ? -3.553 -13.300 0.684 1.00 96.12 215 ARG A N 1
ATOM 1703 C CA . ARG A 1 215 ? -3.577 -13.149 2.138 1.00 96.12 215 ARG A CA 1
ATOM 1704 C C . ARG A 1 215 ? -3.124 -11.738 2.489 1.00 96.12 215 ARG A C 1
ATOM 1706 O O . ARG A 1 215 ? -2.061 -11.316 2.037 1.00 96.12 215 ARG A O 1
ATOM 1713 N N . TYR A 1 216 ? -3.931 -11.028 3.275 1.00 97.50 216 TYR A N 1
ATOM 1714 C CA . TYR A 1 216 ? -3.596 -9.665 3.671 1.00 97.50 216 TYR A CA 1
ATOM 1715 C C . TYR A 1 216 ? -2.495 -9.625 4.725 1.00 97.50 216 TYR A C 1
ATOM 1717 O O . TYR A 1 216 ? -2.406 -10.488 5.600 1.00 97.50 216 TYR A O 1
ATOM 1725 N N . GLU A 1 217 ? -1.743 -8.533 4.688 1.00 97.31 217 GLU A N 1
ATOM 1726 C CA . GLU A 1 217 ? -0.927 -8.070 5.803 1.00 97.31 217 GLU A CA 1
ATOM 1727 C C . GLU A 1 217 ? -1.650 -6.926 6.518 1.00 97.31 217 GLU A C 1
ATOM 1729 O O . GLU A 1 217 ? -2.322 -6.105 5.885 1.00 97.31 217 GLU A O 1
ATOM 1734 N N . VAL A 1 218 ? -1.555 -6.890 7.849 1.00 93.62 218 VAL A N 1
ATOM 1735 C CA . VAL A 1 218 ? -2.135 -5.801 8.644 1.00 93.62 218 VAL A CA 1
ATOM 1736 C C . VAL A 1 218 ? -1.096 -4.699 8.806 1.00 93.62 218 VAL A C 1
ATOM 1738 O O . VAL A 1 218 ? -0.040 -4.937 9.384 1.00 93.62 218 VAL A O 1
ATOM 1741 N N . ILE A 1 219 ? -1.408 -3.492 8.334 1.00 93.12 219 ILE A N 1
ATOM 1742 C CA . ILE A 1 219 ? -0.529 -2.319 8.420 1.00 93.12 219 ILE A CA 1
ATOM 1743 C C . ILE A 1 219 ? -1.123 -1.294 9.389 1.00 93.12 219 ILE A C 1
ATOM 1745 O O . ILE A 1 219 ? -2.307 -0.960 9.281 1.00 93.12 219 ILE A O 1
ATOM 1749 N N . GLY A 1 220 ? -0.295 -0.829 10.339 1.00 81.81 220 GLY A N 1
ATOM 1750 C CA . GLY A 1 220 ? -0.622 0.191 11.352 1.00 81.81 220 GLY A CA 1
ATOM 1751 C C . GLY A 1 220 ? -1.923 -0.081 12.122 1.00 81.81 220 GLY A C 1
ATOM 1752 O O . GLY A 1 220 ? -2.646 0.838 12.500 1.00 81.81 220 GLY A O 1
ATOM 1753 N N . ASP A 1 221 ? -2.265 -1.364 12.270 1.00 83.00 221 ASP A N 1
ATOM 1754 C CA . ASP A 1 221 ? -3.515 -1.897 12.815 1.00 83.00 221 ASP A CA 1
ATOM 1755 C C . ASP A 1 221 ? -4.820 -1.449 12.117 1.00 83.00 221 ASP A C 1
ATOM 1757 O O . ASP A 1 221 ? -5.897 -1.878 12.536 1.00 83.00 221 ASP A O 1
ATOM 1761 N N . ALA A 1 222 ? -4.771 -0.624 11.066 1.00 89.94 222 ALA A N 1
ATOM 1762 C CA . ALA A 1 222 ? -5.955 -0.043 10.427 1.00 89.94 222 ALA A CA 1
ATOM 1763 C C . ALA A 1 222 ? -6.277 -0.625 9.052 1.00 89.94 222 ALA A C 1
ATOM 1765 O O . ALA A 1 222 ? -7.400 -0.460 8.571 1.00 89.94 222 ALA A O 1
ATOM 1766 N N . VAL A 1 223 ? -5.302 -1.262 8.402 1.00 95.38 223 VAL A N 1
ATOM 1767 C CA . VAL A 1 223 ? -5.396 -1.624 6.986 1.00 95.38 223 VAL A CA 1
ATOM 1768 C C . VAL A 1 223 ? -5.092 -3.097 6.787 1.00 95.38 223 VAL A C 1
ATOM 1770 O O . VAL A 1 223 ? -4.050 -3.569 7.217 1.00 95.38 223 VAL A O 1
ATOM 1773 N N . ALA A 1 224 ? -5.980 -3.807 6.100 1.00 97.12 224 ALA A N 1
ATOM 1774 C CA . ALA A 1 224 ? -5.701 -5.083 5.464 1.00 97.12 224 ALA A CA 1
ATOM 1775 C C . ALA A 1 224 ? -5.236 -4.811 4.030 1.00 97.12 224 ALA A C 1
ATOM 1777 O O . ALA A 1 224 ? -6.013 -4.333 3.195 1.00 97.12 224 ALA A O 1
ATOM 1778 N N . PHE A 1 225 ? -3.961 -5.081 3.766 1.00 98.06 225 PHE A N 1
ATOM 1779 C CA . PHE A 1 225 ? -3.307 -4.771 2.503 1.00 98.06 225 PHE A CA 1
ATOM 1780 C C . PHE A 1 225 ? -3.025 -6.054 1.714 1.00 98.06 225 PHE A C 1
ATOM 1782 O O . PHE A 1 225 ? -2.365 -6.962 2.214 1.00 98.06 225 PHE A O 1
ATOM 1789 N N . TYR A 1 226 ? -3.532 -6.120 0.485 1.00 98.69 226 TYR A N 1
ATOM 1790 C CA . TYR A 1 226 ? -3.429 -7.262 -0.425 1.00 98.69 226 TYR A CA 1
ATOM 1791 C C . TYR A 1 226 ? -2.530 -6.931 -1.617 1.00 98.69 226 TYR A C 1
ATOM 1793 O O . TYR A 1 226 ? -2.363 -5.763 -1.979 1.00 98.69 226 TYR A O 1
ATOM 1801 N N . GLY A 1 227 ? -2.004 -7.967 -2.265 1.00 98.31 227 GLY A N 1
ATOM 1802 C CA . GLY A 1 227 ? -1.155 -7.855 -3.446 1.00 98.31 227 GLY A CA 1
ATOM 1803 C C . GLY A 1 227 ? -1.552 -8.818 -4.559 1.00 98.31 227 GLY A C 1
ATOM 1804 O O . GLY A 1 227 ? -1.923 -9.964 -4.306 1.00 98.31 227 GLY A O 1
ATOM 1805 N N . VAL A 1 228 ? -1.437 -8.360 -5.802 1.00 97.75 228 VAL A N 1
ATOM 1806 C CA . VAL A 1 228 ? -1.492 -9.196 -7.004 1.00 97.75 228 VAL A CA 1
ATOM 1807 C C . VAL A 1 228 ? -0.335 -8.814 -7.916 1.00 97.75 228 VAL A C 1
ATOM 1809 O O . VAL A 1 228 ? -0.307 -7.723 -8.485 1.00 97.75 228 VAL A O 1
ATOM 1812 N N . ASP A 1 229 ? 0.609 -9.737 -8.075 1.00 97.50 229 ASP A N 1
ATOM 1813 C CA . ASP A 1 229 ? 1.705 -9.589 -9.030 1.00 97.50 229 ASP A CA 1
ATOM 1814 C C . ASP A 1 229 ? 1.192 -9.414 -10.462 1.00 97.50 229 ASP A C 1
ATOM 1816 O O . ASP A 1 229 ? 0.145 -9.949 -10.843 1.00 97.50 229 ASP A O 1
ATOM 1820 N N . HIS A 1 230 ? 1.994 -8.753 -11.293 1.00 96.88 230 HIS A N 1
ATOM 1821 C CA . HIS A 1 230 ? 1.775 -8.730 -12.729 1.00 96.88 230 HIS A CA 1
ATOM 1822 C C . HIS A 1 230 ? 1.700 -10.153 -13.309 1.00 96.88 230 HIS A C 1
ATOM 1824 O O . HIS A 1 230 ? 2.575 -11.003 -13.095 1.00 96.88 230 HIS A O 1
ATOM 1830 N N . GLN A 1 231 ? 0.689 -10.356 -14.148 1.00 94.12 231 GLN A N 1
ATOM 1831 C CA . GLN A 1 231 ? 0.439 -11.551 -14.948 1.00 94.12 231 GLN A CA 1
ATOM 1832 C C . GLN A 1 231 ? 0.426 -11.176 -16.428 1.00 94.12 231 GLN A C 1
ATOM 1834 O O . GLN A 1 231 ? -0.316 -10.289 -16.832 1.00 94.12 231 GLN A O 1
ATOM 1839 N N . SER A 1 232 ? 1.185 -11.896 -17.253 1.00 91.25 232 SER A N 1
ATOM 1840 C CA . SER A 1 232 ? 1.174 -11.681 -18.707 1.00 91.25 232 SER A CA 1
ATOM 1841 C C . SER A 1 232 ? -0.113 -12.150 -19.394 1.00 91.25 232 SER A C 1
ATOM 1843 O O . SER A 1 232 ? -0.345 -11.798 -20.545 1.00 91.25 232 SER A O 1
ATOM 1845 N N . ASP A 1 233 ? -0.904 -12.991 -18.725 1.00 92.12 233 ASP A N 1
ATOM 1846 C CA . ASP A 1 233 ? -2.212 -13.448 -19.191 1.00 92.12 233 ASP A CA 1
ATOM 1847 C C . ASP A 1 233 ? -3.237 -13.243 -18.071 1.00 92.12 233 ASP A C 1
ATOM 1849 O O . ASP A 1 233 ? -3.114 -13.828 -16.994 1.00 92.12 233 ASP A O 1
ATOM 1853 N N . TRP A 1 234 ? -4.222 -12.379 -18.324 1.00 90.69 234 TRP A N 1
ATOM 1854 C CA . TRP A 1 234 ? -5.276 -12.012 -17.372 1.00 90.69 234 TRP A CA 1
ATOM 1855 C C . TRP A 1 234 ? -6.635 -12.656 -17.700 1.00 90.69 234 TRP A C 1
ATOM 1857 O O . TRP A 1 234 ? -7.611 -12.447 -16.983 1.00 90.69 234 TRP A O 1
ATOM 1867 N N . THR A 1 235 ? -6.731 -13.438 -18.780 1.00 85.94 235 THR A N 1
ATOM 1868 C CA . THR A 1 235 ? -8.016 -13.806 -19.407 1.00 85.94 235 THR A CA 1
ATOM 1869 C C . THR A 1 235 ? -8.994 -14.509 -18.455 1.00 85.94 235 THR A C 1
ATOM 1871 O O . THR A 1 235 ? -10.187 -14.214 -18.487 1.00 85.94 235 THR A O 1
ATOM 1874 N N . ASP A 1 236 ? -8.482 -15.368 -17.570 1.00 83.94 236 ASP A N 1
ATOM 1875 C CA . ASP A 1 236 ? -9.269 -16.152 -16.607 1.00 83.94 236 ASP A CA 1
ATOM 1876 C C . ASP A 1 236 ? -8.888 -15.844 -15.146 1.00 83.94 236 ASP A C 1
ATOM 1878 O O . ASP A 1 236 ? -9.057 -16.679 -14.254 1.00 83.94 236 ASP A O 1
ATOM 1882 N N . PHE A 1 237 ? -8.328 -14.658 -14.883 1.00 88.12 237 PHE A N 1
ATOM 1883 C CA . PHE A 1 237 ? -7.928 -14.284 -13.530 1.00 88.12 237 PHE A CA 1
ATOM 1884 C C . PHE A 1 237 ? -9.147 -14.171 -12.603 1.00 88.12 237 PHE A C 1
ATOM 1886 O O . PHE A 1 237 ? -10.102 -13.444 -12.885 1.00 88.12 237 PHE A O 1
ATOM 1893 N N . VAL A 1 238 ? -9.084 -14.862 -11.463 1.00 87.25 238 VAL A N 1
ATOM 1894 C CA . VAL A 1 238 ? -10.087 -14.795 -10.397 1.00 87.25 238 VAL A CA 1
ATOM 1895 C C . VAL A 1 238 ? -9.449 -14.153 -9.174 1.00 87.25 238 VAL A C 1
ATOM 1897 O O . VAL A 1 238 ? -8.462 -14.658 -8.642 1.00 87.25 238 VAL A O 1
ATOM 1900 N N . LEU A 1 239 ? -10.032 -13.042 -8.726 1.00 92.00 239 LEU A N 1
ATOM 1901 C CA . LEU A 1 239 ? -9.612 -12.358 -7.512 1.00 92.00 239 LEU A CA 1
ATOM 1902 C C . LEU A 1 239 ? -10.232 -13.049 -6.289 1.00 92.00 239 LEU A C 1
ATOM 1904 O O . LEU A 1 239 ? -11.400 -12.830 -5.974 1.00 92.00 239 LEU A O 1
ATOM 1908 N N . ASP A 1 240 ? -9.444 -13.887 -5.617 1.00 93.56 240 ASP A N 1
ATOM 1909 C CA . ASP A 1 240 ? -9.844 -14.593 -4.395 1.00 93.56 240 ASP A CA 1
ATOM 1910 C C . ASP A 1 240 ? -8.987 -14.127 -3.215 1.00 93.56 240 ASP A C 1
ATOM 1912 O O . ASP A 1 240 ? -7.853 -14.573 -3.040 1.00 93.56 240 ASP A O 1
ATOM 1916 N N . LEU A 1 241 ? -9.504 -13.165 -2.451 1.00 96.62 241 LEU A N 1
ATOM 1917 C CA . LEU A 1 241 ? -8.820 -12.544 -1.318 1.00 96.62 241 LEU A CA 1
ATOM 1918 C C . LEU A 1 241 ? -9.290 -13.142 0.013 1.00 96.62 241 LEU A C 1
ATOM 1920 O O . LEU A 1 241 ? -10.474 -13.430 0.197 1.00 96.62 241 LEU A O 1
ATOM 1924 N N . GLU A 1 242 ? -8.375 -13.295 0.970 1.00 96.12 242 GLU A N 1
ATOM 1925 C CA . GLU A 1 242 ? -8.732 -13.663 2.343 1.00 96.12 242 GLU A CA 1
ATOM 1926 C C . GLU A 1 242 ? -9.649 -12.592 2.952 1.00 96.12 242 GLU A C 1
ATOM 1928 O O . GLU A 1 242 ? -9.425 -11.399 2.780 1.00 96.12 242 GLU A O 1
ATOM 1933 N N . ARG A 1 243 ? -10.696 -12.987 3.684 1.00 94.06 243 ARG A N 1
ATOM 1934 C CA . ARG A 1 243 ? -11.612 -12.016 4.293 1.00 94.06 243 ARG A CA 1
ATOM 1935 C C . ARG A 1 243 ? -10.989 -11.372 5.532 1.00 94.06 243 ARG A C 1
ATOM 1937 O O . ARG A 1 243 ? -10.829 -12.032 6.553 1.00 94.06 243 ARG A O 1
ATOM 1944 N N . ALA A 1 244 ? -10.730 -10.069 5.461 1.00 89.62 244 ALA A N 1
ATOM 1945 C CA . ALA A 1 244 ? -10.284 -9.281 6.608 1.00 89.62 244 ALA A CA 1
ATOM 1946 C C . ALA A 1 244 ? -11.402 -8.986 7.634 1.00 89.62 244 ALA A C 1
ATOM 1948 O O . ALA A 1 244 ? -12.587 -8.943 7.277 1.00 89.62 244 ALA A O 1
ATOM 1949 N N . PRO A 1 245 ? -11.030 -8.715 8.902 1.00 85.62 245 PRO A N 1
ATOM 1950 C CA . PRO A 1 245 ? -11.911 -8.136 9.910 1.00 85.62 245 PRO A CA 1
ATOM 1951 C C . PRO A 1 245 ? -12.613 -6.858 9.434 1.00 85.62 245 PRO A C 1
ATOM 1953 O O . PRO A 1 245 ? -12.026 -6.011 8.759 1.00 85.62 245 PRO A O 1
ATOM 1956 N N . GLU A 1 246 ? -13.874 -6.680 9.833 1.00 83.12 246 GLU A N 1
ATOM 1957 C CA . GLU A 1 246 ? -14.717 -5.576 9.349 1.00 83.12 246 GLU A CA 1
ATOM 1958 C C . GLU A 1 246 ? -14.246 -4.186 9.802 1.00 83.12 246 GLU A C 1
ATOM 1960 O O . GLU A 1 246 ? -14.645 -3.180 9.217 1.00 83.12 246 GLU A O 1
ATOM 1965 N N . ASN A 1 247 ? -13.382 -4.112 10.814 1.00 80.62 247 ASN A N 1
ATOM 1966 C CA . ASN A 1 247 ? -12.816 -2.870 11.331 1.00 80.62 247 ASN A CA 1
ATOM 1967 C C . ASN A 1 247 ? -11.583 -2.368 10.554 1.00 80.62 247 ASN A C 1
ATOM 1969 O O . ASN A 1 247 ? -11.179 -1.228 10.782 1.00 80.62 247 ASN A O 1
ATOM 1973 N N . LEU A 1 248 ? -11.006 -3.163 9.645 1.00 88.69 248 LEU A N 1
ATOM 1974 C CA . LEU A 1 248 ? -9.848 -2.765 8.834 1.00 88.69 248 LEU A CA 1
ATOM 1975 C C . LEU A 1 248 ? -10.284 -2.206 7.482 1.00 88.69 248 LEU A C 1
ATOM 1977 O O . LEU A 1 248 ? -11.127 -2.804 6.816 1.00 88.69 248 LEU A O 1
ATOM 1981 N N . ALA A 1 249 ? -9.690 -1.103 7.031 1.00 94.50 249 ALA A N 1
ATOM 1982 C CA . ALA A 1 249 ? -9.788 -0.702 5.630 1.00 94.50 249 ALA A CA 1
ATOM 1983 C C . ALA A 1 249 ? -9.116 -1.753 4.737 1.00 94.50 249 ALA A C 1
ATOM 1985 O O . ALA A 1 249 ? -8.110 -2.344 5.113 1.00 94.50 249 ALA A O 1
ATOM 1986 N N . THR A 1 250 ? -9.666 -1.991 3.558 1.00 96.94 250 THR A N 1
ATOM 1987 C CA . THR A 1 250 ? -9.204 -3.016 2.617 1.00 96.94 250 THR A CA 1
ATOM 1988 C C . THR A 1 250 ? -8.574 -2.355 1.401 1.00 96.94 250 THR A C 1
ATOM 1990 O O . THR A 1 250 ? -9.227 -1.589 0.689 1.00 96.94 250 THR A O 1
ATOM 1993 N N . VAL A 1 251 ? -7.290 -2.627 1.172 1.00 98.00 251 VAL A N 1
ATOM 1994 C CA . VAL A 1 251 ? -6.527 -2.026 0.073 1.00 98.00 251 VAL A CA 1
ATOM 1995 C C . VAL A 1 251 ? -5.903 -3.121 -0.775 1.00 98.00 251 VAL A C 1
ATOM 1997 O O . VAL A 1 251 ? -5.147 -3.940 -0.265 1.00 98.00 251 VAL A O 1
ATOM 2000 N N . LEU A 1 252 ? -6.196 -3.127 -2.072 1.00 98.44 252 LEU A N 1
ATOM 2001 C CA . LEU A 1 252 ? -5.578 -4.031 -3.040 1.00 98.44 252 LEU A CA 1
ATOM 2002 C C . LEU A 1 252 ? -4.522 -3.283 -3.852 1.00 98.44 252 LEU A C 1
ATOM 2004 O O . LEU A 1 252 ? -4.849 -2.301 -4.514 1.00 98.44 252 LEU A O 1
ATOM 2008 N N . CYS A 1 253 ? -3.288 -3.780 -3.854 1.00 98.38 253 CYS A N 1
ATOM 2009 C CA . CYS A 1 253 ? -2.250 -3.367 -4.790 1.00 98.38 253 CYS A CA 1
ATOM 2010 C C . CYS A 1 253 ? -2.111 -4.378 -5.929 1.00 98.38 253 CYS A C 1
ATOM 2012 O O . CYS A 1 253 ? -2.055 -5.583 -5.684 1.00 98.38 253 CYS A O 1
ATOM 2014 N N . LEU A 1 254 ? -2.046 -3.901 -7.171 1.00 97.12 254 LEU A N 1
ATOM 2015 C CA . LEU A 1 254 ? -1.757 -4.743 -8.331 1.00 97.12 254 LEU A CA 1
ATOM 2016 C C . LEU A 1 254 ? -0.921 -4.018 -9.390 1.00 97.12 254 LEU A C 1
ATOM 2018 O O . LEU A 1 254 ? -0.762 -2.801 -9.345 1.00 97.12 254 LEU A O 1
ATOM 2022 N N . HIS A 1 255 ? -0.397 -4.768 -10.356 1.00 97.31 255 HIS A N 1
ATOM 2023 C CA . HIS A 1 255 ? 0.430 -4.218 -11.428 1.00 97.31 255 HIS A CA 1
ATOM 2024 C C . HIS A 1 255 ? -0.051 -4.721 -12.793 1.00 97.31 255 HIS A C 1
ATOM 2026 O O . HIS A 1 255 ? 0.355 -5.793 -13.239 1.00 97.31 255 HIS A O 1
ATOM 2032 N N . GLN A 1 256 ? -0.957 -3.973 -13.432 1.00 96.12 256 GLN A N 1
ATOM 2033 C CA . GLN A 1 256 ? -1.538 -4.316 -14.738 1.00 96.12 256 GLN A CA 1
ATOM 2034 C C . GLN A 1 256 ? -1.927 -3.089 -15.568 1.00 96.12 256 GLN A C 1
ATOM 2036 O O . GLN A 1 256 ? -2.055 -1.977 -15.052 1.00 96.12 256 GLN A O 1
ATOM 2041 N N . SER A 1 257 ? -2.205 -3.289 -16.857 1.00 95.38 257 SER A N 1
ATOM 2042 C CA . SER A 1 257 ? -2.853 -2.289 -17.708 1.00 95.38 257 SER A CA 1
ATOM 2043 C C . SER A 1 257 ? -4.355 -2.243 -17.408 1.00 95.38 257 SER A C 1
ATOM 2045 O O . SER A 1 257 ? -5.147 -3.015 -17.947 1.00 95.38 257 SER A O 1
ATOM 2047 N N . ILE A 1 258 ? -4.772 -1.334 -16.522 1.00 95.38 258 ILE A N 1
ATOM 2048 C CA . ILE A 1 258 ? -6.155 -1.264 -16.017 1.00 95.38 258 ILE A CA 1
ATOM 2049 C C . ILE A 1 258 ? -6.902 -0.080 -16.631 1.00 95.38 258 ILE A C 1
ATOM 2051 O O . ILE A 1 258 ? -6.465 1.063 -16.507 1.00 95.38 258 ILE A O 1
ATOM 2055 N N . ALA A 1 259 ? -8.080 -0.302 -17.217 1.00 95.31 259 ALA A N 1
ATOM 2056 C CA . ALA A 1 259 ? -8.994 0.790 -17.559 1.00 95.31 259 ALA A CA 1
ATOM 2057 C C . ALA A 1 259 ? -9.714 1.332 -16.304 1.00 95.31 259 ALA A C 1
ATOM 2059 O O . ALA A 1 259 ? -10.254 0.532 -15.533 1.00 95.31 259 ALA A O 1
ATOM 2060 N N . PRO A 1 260 ? -9.795 2.664 -16.107 1.00 94.00 260 PRO A N 1
ATOM 2061 C CA . PRO A 1 260 ? -9.535 3.714 -17.101 1.00 94.00 260 PRO A CA 1
ATOM 2062 C C . PRO A 1 260 ? -8.141 4.363 -17.006 1.00 94.00 260 PRO A C 1
ATOM 2064 O O . PRO A 1 260 ? -7.937 5.433 -17.571 1.00 94.00 260 PRO A O 1
ATOM 2067 N N . PHE A 1 261 ? -7.206 3.787 -16.251 1.00 94.00 261 PHE A N 1
ATOM 2068 C CA . PHE A 1 261 ? -5.896 4.399 -16.021 1.00 94.00 261 PHE A CA 1
ATOM 2069 C C . PHE A 1 261 ? -4.998 4.322 -17.252 1.00 94.00 261 PHE A C 1
ATOM 2071 O O . PHE A 1 261 ? -4.353 5.307 -17.603 1.00 94.00 261 PHE A O 1
ATOM 2078 N N . THR A 1 262 ? -5.001 3.182 -17.935 1.00 91.38 262 THR A N 1
ATOM 2079 C CA . THR A 1 262 ? -4.244 2.985 -19.170 1.00 91.38 262 THR A CA 1
ATOM 2080 C C . THR A 1 262 ? -4.926 3.637 -20.374 1.00 91.38 262 THR A C 1
ATOM 2082 O O . THR A 1 262 ? -6.148 3.587 -20.524 1.00 91.38 262 THR A O 1
ATOM 2085 N N . ALA A 1 263 ? -4.120 4.194 -21.281 1.00 86.19 263 ALA A N 1
ATOM 2086 C CA . ALA A 1 263 ? -4.571 4.655 -22.595 1.00 86.19 263 ALA A CA 1
ATOM 2087 C C . ALA A 1 263 ? -4.639 3.520 -23.640 1.00 86.19 263 ALA A C 1
ATOM 2089 O O . ALA A 1 263 ? -5.031 3.758 -24.785 1.00 86.19 263 ALA A O 1
ATOM 2090 N N . SER A 1 264 ? -4.242 2.293 -23.273 1.00 87.69 264 SER A N 1
ATOM 2091 C CA . SER A 1 264 ? -4.295 1.125 -24.158 1.00 87.69 264 SER A CA 1
ATOM 2092 C C . SER A 1 264 ? -5.714 0.875 -24.677 1.00 87.69 264 SER A C 1
ATOM 2094 O O . SER A 1 264 ? -6.678 0.853 -23.914 1.00 87.69 264 SER A O 1
ATOM 2096 N N . GLY A 1 265 ? -5.840 0.612 -25.983 1.00 89.69 265 GLY A N 1
ATOM 2097 C CA . GLY A 1 265 ? -7.103 0.184 -26.599 1.00 89.69 265 GLY A CA 1
ATOM 2098 C C . GLY A 1 265 ? -7.522 -1.246 -26.226 1.00 89.69 265 GLY A C 1
ATOM 2099 O O . GLY A 1 265 ? -8.647 -1.649 -26.512 1.00 89.69 265 GLY A O 1
ATOM 2100 N N . SER A 1 266 ? -6.628 -2.003 -25.590 1.00 91.25 266 SER A N 1
ATOM 2101 C CA . SER A 1 266 ? -6.847 -3.355 -25.077 1.00 91.25 266 SER A CA 1
ATOM 2102 C C . SER A 1 266 ? -6.230 -3.456 -23.674 1.00 91.25 266 SER A C 1
ATOM 2104 O O . SER A 1 266 ? -5.124 -3.982 -23.539 1.00 91.25 266 SER A O 1
ATOM 2106 N N . PRO A 1 267 ? -6.870 -2.865 -22.649 1.00 94.31 267 PRO A N 1
ATOM 2107 C CA . PRO A 1 267 ? -6.431 -3.015 -21.264 1.00 94.31 267 PRO A CA 1
ATOM 2108 C C . PRO A 1 267 ? -6.544 -4.485 -20.832 1.00 94.31 267 PRO A C 1
ATOM 2110 O O . PRO A 1 267 ? -7.463 -5.180 -21.273 1.00 94.31 267 PRO A O 1
ATOM 2113 N N . ASP A 1 268 ? -5.659 -4.936 -19.943 1.00 94.69 268 ASP A N 1
ATOM 2114 C CA . ASP A 1 268 ? -5.694 -6.292 -19.379 1.00 94.69 268 ASP A CA 1
ATOM 2115 C C . ASP A 1 268 ? -6.982 -6.506 -18.579 1.00 94.69 268 ASP A C 1
ATOM 2117 O O . ASP A 1 268 ? -7.622 -7.556 -18.651 1.00 94.69 268 ASP A O 1
ATOM 2121 N N . CYS A 1 269 ? -7.405 -5.476 -17.839 1.00 93.06 269 CYS A N 1
ATOM 2122 C CA . CYS A 1 269 ? -8.645 -5.512 -17.080 1.00 93.06 269 CYS A CA 1
ATOM 2123 C C . CYS A 1 269 ? -9.298 -4.132 -16.914 1.00 93.06 269 CYS A C 1
ATOM 2125 O O . CYS A 1 269 ? -8.805 -3.098 -17.365 1.00 93.06 269 CYS A O 1
ATOM 2127 N N . SER A 1 270 ? -10.466 -4.117 -16.274 1.00 94.38 270 SER A N 1
ATOM 2128 C CA . SER A 1 270 ? -11.192 -2.899 -15.915 1.00 94.38 270 SER A CA 1
ATOM 2129 C C . SER A 1 270 ? -11.326 -2.832 -14.404 1.00 94.38 270 SER A C 1
ATOM 2131 O O . SER A 1 270 ? -11.747 -3.814 -13.793 1.00 94.38 270 SER A O 1
ATOM 2133 N N . LEU A 1 271 ? -11.044 -1.664 -13.825 1.00 95.38 271 LEU A N 1
ATOM 2134 C CA . LEU A 1 271 ? -11.194 -1.414 -12.393 1.00 95.38 271 LEU A CA 1
ATOM 2135 C C . LEU A 1 271 ? -12.601 -1.777 -11.902 1.00 95.38 271 LEU A C 1
ATOM 2137 O O . LEU A 1 271 ? -12.743 -2.460 -10.896 1.00 95.38 271 LEU A O 1
ATOM 2141 N N . ASN A 1 272 ? -13.637 -1.365 -12.633 1.00 94.50 272 ASN A N 1
ATOM 2142 C CA . ASN A 1 272 ? -15.018 -1.602 -12.216 1.00 94.50 272 ASN A CA 1
ATOM 2143 C C . ASN A 1 272 ? -15.333 -3.099 -12.211 1.00 94.50 272 ASN A C 1
ATOM 2145 O O . ASN A 1 272 ? -15.903 -3.597 -11.250 1.00 94.50 272 ASN A O 1
ATOM 2149 N N . ARG A 1 273 ? -14.880 -3.844 -13.233 1.00 92.31 273 ARG A N 1
ATOM 2150 C CA . ARG A 1 273 ? -15.037 -5.306 -13.238 1.00 92.31 273 ARG A CA 1
ATOM 2151 C C . ARG A 1 273 ? -14.252 -5.973 -12.117 1.00 92.31 273 ARG A C 1
ATOM 2153 O O . ARG A 1 273 ? -14.775 -6.901 -11.519 1.00 92.31 273 ARG A O 1
ATOM 2160 N N . LEU A 1 274 ? -13.031 -5.511 -11.839 1.00 94.06 274 LEU A N 1
ATOM 2161 C CA . LEU A 1 274 ? -12.212 -6.024 -10.742 1.00 94.06 274 LEU A CA 1
ATOM 2162 C C . LEU A 1 274 ? -12.963 -5.884 -9.412 1.00 94.06 274 LEU A C 1
ATOM 2164 O O . LEU A 1 274 ? -13.129 -6.872 -8.704 1.00 94.06 274 LEU A O 1
ATOM 2168 N N . LEU A 1 275 ? -13.486 -4.686 -9.134 1.00 94.56 275 LEU A N 1
ATOM 2169 C CA . LEU A 1 275 ? -14.274 -4.381 -7.939 1.00 94.56 275 LEU A CA 1
ATOM 2170 C C . LEU A 1 275 ? -15.569 -5.203 -7.867 1.00 94.56 275 LEU A C 1
ATOM 2172 O O . LEU A 1 275 ? -15.853 -5.781 -6.823 1.00 94.56 275 LEU A O 1
ATOM 2176 N N . ASP A 1 276 ? -16.316 -5.311 -8.969 1.00 91.75 276 ASP A N 1
ATOM 2177 C CA . ASP A 1 276 ? -17.565 -6.086 -9.030 1.00 91.75 276 ASP A CA 1
ATOM 2178 C C . ASP A 1 276 ? -17.331 -7.601 -8.873 1.00 91.75 276 ASP A C 1
ATOM 2180 O O . ASP A 1 276 ? -18.208 -8.319 -8.396 1.00 91.75 276 ASP A O 1
ATOM 2184 N N . SER A 1 277 ? -16.165 -8.099 -9.302 1.00 89.62 277 SER A N 1
ATOM 2185 C CA . SER A 1 277 ? -15.802 -9.523 -9.242 1.00 89.62 277 SER A CA 1
ATOM 2186 C C . SER A 1 277 ? -15.118 -9.944 -7.942 1.00 89.62 277 SER A C 1
ATOM 2188 O O . SER A 1 277 ? -14.949 -11.141 -7.713 1.00 89.62 277 SER A O 1
ATOM 2190 N N . SER A 1 278 ? -14.710 -8.982 -7.112 1.00 94.31 278 SER A N 1
ATOM 2191 C CA . SER A 1 278 ? -14.012 -9.249 -5.857 1.00 94.31 278 SER A CA 1
ATOM 2192 C C . SER A 1 278 ? -14.908 -10.023 -4.888 1.00 94.31 278 SER A C 1
ATOM 2194 O O . SER A 1 278 ? -16.071 -9.680 -4.673 1.00 94.31 278 SER A O 1
ATOM 2196 N N . ASN A 1 279 ? -14.354 -11.059 -4.258 1.00 94.88 279 ASN A N 1
ATOM 2197 C CA . ASN A 1 279 ? -15.041 -11.848 -3.234 1.00 94.88 279 ASN A CA 1
ATOM 2198 C C . ASN A 1 279 ? -15.225 -11.082 -1.900 1.00 94.88 279 ASN A C 1
ATOM 2200 O O . ASN A 1 279 ? -16.019 -11.497 -1.051 1.00 94.88 279 ASN A O 1
ATOM 2204 N N . ILE A 1 280 ? -14.527 -9.954 -1.727 1.00 94.88 280 ILE A N 1
ATOM 2205 C CA . ILE A 1 280 ? -14.637 -9.037 -0.584 1.00 94.88 280 ILE A CA 1
ATOM 2206 C C . ILE A 1 280 ? -14.847 -7.587 -1.055 1.00 94.88 280 ILE A C 1
ATOM 2208 O O . ILE A 1 280 ? -14.377 -7.227 -2.138 1.00 94.88 280 ILE A O 1
ATOM 2212 N N . PRO A 1 281 ? -15.502 -6.718 -0.261 1.00 93.62 281 PRO A N 1
ATOM 2213 C CA . PRO A 1 281 ? -15.504 -5.286 -0.546 1.00 93.62 281 PRO A CA 1
ATOM 2214 C C . PRO A 1 281 ? -14.081 -4.722 -0.429 1.00 93.62 281 PRO A C 1
ATOM 2216 O O . PRO A 1 281 ? -13.364 -5.071 0.507 1.00 93.62 281 PRO A O 1
ATOM 2219 N N . LEU A 1 282 ? -13.702 -3.849 -1.366 1.00 96.38 282 LEU A N 1
ATOM 2220 C CA . LEU A 1 282 ? -12.413 -3.153 -1.390 1.00 96.38 282 LEU A CA 1
ATOM 2221 C C . LEU A 1 282 ? -12.628 -1.645 -1.236 1.00 96.38 282 LEU A C 1
ATOM 2223 O O . LEU A 1 282 ? -13.391 -1.048 -1.996 1.00 96.38 282 LEU A O 1
ATOM 2227 N N . ASP A 1 283 ? -11.937 -1.019 -0.286 1.00 96.44 283 ASP A N 1
ATOM 2228 C CA . ASP A 1 283 ? -12.017 0.428 -0.047 1.00 96.44 283 ASP A CA 1
ATOM 2229 C C . ASP A 1 283 ? -11.122 1.206 -1.038 1.00 96.44 283 ASP A C 1
ATOM 2231 O O . ASP A 1 283 ? -11.501 2.268 -1.544 1.00 96.44 283 ASP A O 1
ATOM 2235 N N . LEU A 1 284 ? -9.944 0.659 -1.366 1.00 97.56 284 LEU A N 1
ATOM 2236 C CA . LEU A 1 284 ? -9.013 1.218 -2.351 1.00 97.56 284 LEU A CA 1
ATOM 2237 C C . LEU A 1 284 ? -8.391 0.115 -3.217 1.00 97.56 284 LEU A C 1
ATOM 2239 O O . LEU A 1 284 ? -7.912 -0.895 -2.710 1.00 97.56 284 LEU A O 1
ATOM 2243 N N . VAL A 1 285 ? -8.318 0.356 -4.521 1.00 97.94 285 VAL A N 1
ATOM 2244 C CA . VAL A 1 285 ? -7.429 -0.359 -5.442 1.00 97.94 285 VAL A CA 1
ATOM 2245 C C . VAL A 1 285 ? -6.329 0.605 -5.864 1.00 97.94 285 VAL A C 1
ATOM 2247 O O . VAL A 1 285 ? -6.620 1.682 -6.379 1.00 97.94 285 VAL A O 1
ATOM 2250 N N . ILE A 1 286 ? -5.072 0.243 -5.655 1.00 97.56 286 ILE A N 1
ATOM 2251 C CA . ILE A 1 286 ? -3.925 1.037 -6.084 1.00 97.56 286 ILE A CA 1
ATOM 2252 C C . ILE A 1 286 ? -3.077 0.244 -7.073 1.00 97.56 286 ILE A C 1
ATOM 2254 O O . ILE A 1 286 ? -2.888 -0.957 -6.907 1.00 97.56 286 ILE A O 1
ATOM 2258 N N . THR A 1 287 ? -2.611 0.891 -8.137 1.00 96.19 287 THR A N 1
ATOM 2259 C CA . THR A 1 287 ? -1.880 0.211 -9.209 1.00 96.19 287 THR A CA 1
ATOM 2260 C C . THR A 1 287 ? -0.602 0.929 -9.602 1.00 96.19 287 THR A C 1
ATOM 2262 O O . THR A 1 287 ? -0.538 2.163 -9.594 1.00 96.19 287 THR A O 1
ATOM 2265 N N . GLY A 1 288 ? 0.392 0.122 -9.971 1.00 92.69 288 GLY A N 1
ATOM 2266 C CA . GLY A 1 288 ? 1.533 0.527 -10.793 1.00 92.69 288 GLY A CA 1
ATOM 2267 C C . GLY A 1 288 ? 1.253 0.362 -12.285 1.00 92.69 288 GLY A C 1
ATOM 2268 O O . GLY A 1 288 ? 0.086 0.388 -12.702 1.00 92.69 288 GLY A O 1
ATOM 2269 N N . HIS A 1 289 ? 2.315 0.150 -13.068 1.00 93.50 289 HIS A N 1
ATOM 2270 C CA . HIS A 1 289 ? 2.345 -0.143 -14.511 1.00 93.50 289 HIS A CA 1
ATOM 2271 C C . HIS A 1 289 ? 2.029 1.059 -15.398 1.00 93.50 289 HIS A C 1
ATOM 2273 O O . HIS A 1 289 ? 2.715 1.360 -16.374 1.00 93.50 289 HIS A O 1
ATOM 2279 N N . THR A 1 290 ? 0.951 1.770 -15.074 1.00 88.38 290 THR A N 1
ATOM 2280 C CA . THR A 1 290 ? 0.647 3.040 -15.722 1.00 88.38 290 THR A CA 1
ATOM 2281 C C . THR A 1 290 ? 1.390 4.146 -14.990 1.00 88.38 290 THR A C 1
ATOM 2283 O O . THR A 1 290 ? 1.005 4.554 -13.898 1.00 88.38 290 THR A O 1
ATOM 2286 N N . HIS A 1 291 ? 2.426 4.693 -15.622 1.00 85.69 291 HIS A N 1
ATOM 2287 C CA . HIS A 1 291 ? 3.285 5.686 -14.973 1.00 85.69 291 HIS A CA 1
ATOM 2288 C C . HIS A 1 291 ? 2.567 7.010 -14.657 1.00 85.69 291 HIS A C 1
ATOM 2290 O O . HIS A 1 291 ? 3.080 7.833 -13.903 1.00 85.69 291 HIS A O 1
ATOM 2296 N N . SER A 1 292 ? 1.403 7.277 -15.265 1.00 83.94 292 SER A N 1
ATOM 2297 C CA . SER A 1 292 ? 0.610 8.483 -15.010 1.00 83.94 292 SER A CA 1
ATOM 2298 C C . SER A 1 292 ? -0.281 8.333 -13.781 1.00 83.94 292 SER A C 1
ATOM 2300 O O . SER A 1 292 ? -0.940 7.313 -13.580 1.00 83.94 292 SER A O 1
ATOM 2302 N N . ARG A 1 293 ? -0.371 9.408 -12.992 1.00 89.38 293 ARG A N 1
ATOM 2303 C CA . ARG A 1 293 ? -1.264 9.474 -11.834 1.00 89.38 293 ARG A CA 1
ATOM 2304 C C . ARG A 1 293 ? -2.695 9.771 -12.271 1.00 89.38 293 ARG A C 1
ATOM 2306 O O . ARG A 1 293 ? -2.944 10.786 -12.919 1.00 89.38 293 ARG A O 1
ATOM 2313 N N . SER A 1 294 ? -3.634 8.919 -11.878 1.00 91.50 294 SER A N 1
ATOM 2314 C CA . SER A 1 294 ? -5.059 9.035 -12.211 1.00 91.50 294 SER A CA 1
ATOM 2315 C C . SER A 1 294 ? -5.909 8.385 -11.123 1.00 91.50 294 SER A C 1
ATOM 2317 O O . SER A 1 294 ? -5.445 7.472 -10.448 1.00 91.50 294 SER A O 1
ATOM 2319 N N . GLU A 1 295 ? -7.140 8.854 -10.938 1.00 94.69 295 GLU A N 1
ATOM 2320 C CA . GLU A 1 295 ? -8.074 8.310 -9.951 1.00 94.69 295 GLU A CA 1
ATOM 2321 C C . GLU A 1 295 ? -9.446 8.058 -10.576 1.00 94.69 295 GLU A C 1
ATOM 2323 O O . GLU A 1 295 ? -9.867 8.749 -11.507 1.00 94.69 295 GLU A O 1
ATOM 2328 N N . HIS A 1 296 ? -10.145 7.047 -10.069 1.00 95.44 296 HIS A N 1
ATOM 2329 C CA . HIS A 1 296 ? -11.487 6.693 -10.516 1.00 95.44 296 HIS A CA 1
ATOM 2330 C C . HIS A 1 296 ? -12.327 6.210 -9.338 1.00 95.44 296 HIS A C 1
ATOM 2332 O O . HIS A 1 296 ? -11.816 5.543 -8.444 1.00 95.44 296 HIS A O 1
ATOM 2338 N N . HIS A 1 297 ? -13.617 6.528 -9.339 1.00 94.31 297 HIS A N 1
ATOM 2339 C CA . HIS A 1 297 ? -14.556 6.088 -8.310 1.00 94.31 297 HIS A CA 1
ATOM 2340 C C . HIS A 1 297 ? -15.572 5.117 -8.904 1.00 94.31 297 HIS A C 1
ATOM 2342 O O . HIS A 1 297 ? -16.093 5.357 -9.992 1.00 94.31 297 HIS A O 1
ATOM 2348 N N . HIS A 1 298 ? -15.888 4.060 -8.158 1.00 92.06 298 HIS A N 1
ATOM 2349 C CA . HIS A 1 298 ? -16.937 3.099 -8.491 1.00 92.06 298 HIS A CA 1
ATOM 2350 C C . HIS A 1 298 ? -17.707 2.749 -7.217 1.00 92.06 298 HIS A C 1
ATOM 2352 O O . HIS A 1 298 ? -17.234 1.989 -6.375 1.00 92.06 298 HIS A O 1
ATOM 2358 N N . GLY A 1 299 ? -18.877 3.369 -7.044 1.00 90.69 299 GLY A N 1
ATOM 2359 C CA . GLY A 1 299 ? -19.599 3.335 -5.771 1.00 90.69 299 GLY A CA 1
ATOM 2360 C C . GLY A 1 299 ? -18.785 3.990 -4.650 1.00 90.69 299 GLY A C 1
ATOM 2361 O O . GLY A 1 299 ? -18.281 5.100 -4.815 1.00 90.69 299 GLY A O 1
ATOM 2362 N N . GLU A 1 300 ? -18.649 3.285 -3.528 1.00 88.94 300 GLU A N 1
ATOM 2363 C CA . GLU A 1 300 ? -17.847 3.721 -2.375 1.00 88.94 300 GLU A CA 1
ATOM 2364 C C . GLU A 1 300 ? -16.349 3.397 -2.531 1.00 88.94 300 GLU A C 1
ATOM 2366 O O . GLU A 1 300 ? -15.519 3.932 -1.797 1.00 88.94 300 GLU A O 1
ATOM 2371 N N . SER A 1 301 ? -15.988 2.553 -3.503 1.00 93.94 301 SER A N 1
ATOM 2372 C CA . SER A 1 301 ? -14.605 2.166 -3.777 1.00 93.94 301 SER A CA 1
ATOM 2373 C C . SER A 1 301 ? -13.894 3.211 -4.633 1.00 93.94 301 SER A C 1
ATOM 2375 O O . SER A 1 301 ? -14.477 3.830 -5.534 1.00 93.94 301 SER A O 1
ATOM 2377 N N . ARG A 1 302 ? -12.589 3.371 -4.400 1.00 95.50 302 ARG A N 1
ATOM 2378 C CA . ARG A 1 302 ? -11.714 4.221 -5.216 1.00 95.50 302 ARG A CA 1
ATOM 2379 C C . ARG A 1 302 ? -10.610 3.390 -5.862 1.00 95.50 302 ARG A C 1
ATOM 2381 O O . ARG A 1 302 ? -10.063 2.492 -5.236 1.00 95.50 302 ARG A O 1
ATOM 2388 N N . GLY A 1 303 ? -10.248 3.720 -7.093 1.00 97.19 303 GLY A N 1
ATOM 2389 C CA . GLY A 1 303 ? -9.027 3.268 -7.745 1.00 97.19 303 GLY A CA 1
ATOM 2390 C C . GLY A 1 303 ? -8.025 4.413 -7.904 1.00 97.19 303 GLY A C 1
ATOM 2391 O O . GLY A 1 303 ? -8.431 5.549 -8.162 1.00 97.19 303 GLY A O 1
ATOM 2392 N N . LEU A 1 304 ? -6.733 4.114 -7.790 1.00 96.88 304 LEU A N 1
ATOM 2393 C CA . LEU A 1 304 ? -5.631 5.069 -7.916 1.00 96.88 304 LEU A CA 1
ATOM 2394 C C . LEU A 1 304 ? -4.466 4.456 -8.705 1.00 96.88 304 LEU A C 1
ATOM 2396 O O . LEU A 1 304 ? -3.975 3.388 -8.362 1.00 96.88 304 LEU A O 1
ATOM 2400 N N . SER A 1 305 ? -3.990 5.157 -9.729 1.00 95.12 305 SER A N 1
ATOM 2401 C CA . SER A 1 305 ? -2.712 4.878 -10.392 1.00 95.12 305 SER A CA 1
ATOM 2402 C C . SER A 1 305 ? -1.626 5.734 -9.744 1.00 95.12 305 SER A C 1
ATOM 2404 O O . SER A 1 305 ? -1.770 6.958 -9.710 1.00 95.12 305 SER A O 1
ATOM 2406 N N . GLY A 1 306 ? -0.584 5.112 -9.183 1.00 88.38 306 GLY A N 1
ATOM 2407 C CA . GLY A 1 306 ? 0.345 5.775 -8.252 1.00 88.38 306 GLY A CA 1
ATOM 2408 C C . GLY A 1 306 ? 1.457 6.612 -8.887 1.00 88.38 306 GLY A C 1
ATOM 2409 O O . GLY A 1 306 ? 2.126 7.372 -8.188 1.00 88.38 306 GLY A O 1
ATOM 2410 N N . GLY A 1 307 ? 1.635 6.537 -10.203 1.00 92.56 307 GLY A N 1
ATOM 2411 C CA . GLY A 1 307 ? 2.655 7.305 -10.904 1.00 92.56 307 GLY A CA 1
ATOM 2412 C C . GLY A 1 307 ? 3.946 6.512 -11.125 1.00 92.56 307 GLY A C 1
ATOM 2413 O O . GLY A 1 307 ? 3.894 5.319 -11.382 1.00 92.56 307 GLY A O 1
ATOM 2414 N N . ALA A 1 308 ? 5.099 7.174 -11.025 1.00 96.38 308 ALA A N 1
ATOM 2415 C CA . ALA A 1 308 ? 6.417 6.539 -11.009 1.00 96.38 308 ALA A CA 1
ATOM 2416 C C . ALA A 1 308 ? 7.390 7.391 -10.182 1.00 96.38 308 ALA A C 1
ATOM 2418 O O . ALA A 1 308 ? 7.239 8.616 -10.127 1.00 96.38 308 ALA A O 1
ATOM 2419 N N . THR A 1 309 ? 8.427 6.789 -9.595 1.00 96.94 309 THR A N 1
ATOM 2420 C CA . THR A 1 309 ? 9.497 7.551 -8.911 1.00 96.94 309 THR A CA 1
ATOM 2421 C C . THR A 1 309 ? 10.633 7.959 -9.847 1.00 96.94 309 THR A C 1
ATOM 2423 O O . THR A 1 309 ? 11.651 8.479 -9.407 1.00 96.94 309 THR A O 1
ATOM 2426 N N . THR A 1 310 ? 10.488 7.743 -11.152 1.00 95.06 310 THR A N 1
ATOM 2427 C CA . THR A 1 310 ? 11.469 8.149 -12.160 1.00 95.06 310 THR A CA 1
ATOM 2428 C C . THR A 1 310 ? 10.774 8.744 -13.384 1.00 95.06 310 THR A C 1
ATOM 2430 O O . THR A 1 310 ? 9.565 8.613 -13.570 1.00 95.06 310 THR A O 1
ATOM 2433 N N . ARG A 1 311 ? 11.528 9.452 -14.228 1.00 94.12 311 ARG A N 1
ATOM 2434 C CA . ARG A 1 311 ? 11.002 10.181 -15.396 1.00 94.12 311 ARG A CA 1
ATOM 2435 C C . ARG A 1 311 ? 10.791 9.242 -16.578 1.00 94.12 311 ARG A C 1
ATOM 2437 O O . ARG A 1 311 ? 11.569 9.257 -17.531 1.00 94.12 311 ARG A O 1
ATOM 2444 N N . VAL A 1 312 ? 9.747 8.424 -16.497 1.00 91.38 312 VAL A N 1
ATOM 2445 C CA . VAL A 1 312 ? 9.384 7.404 -17.499 1.00 91.38 312 VAL A CA 1
ATOM 2446 C C . VAL A 1 312 ? 8.106 7.750 -18.276 1.00 91.38 312 VAL A C 1
ATOM 2448 O O . VAL A 1 312 ? 7.390 6.865 -18.737 1.00 91.38 312 VAL A O 1
ATOM 2451 N N . GLY A 1 313 ? 7.821 9.044 -18.439 1.00 89.81 313 GLY A N 1
ATOM 2452 C CA . GLY A 1 313 ? 6.694 9.547 -19.230 1.00 89.81 313 GLY A CA 1
ATOM 2453 C C . GLY A 1 313 ? 6.884 9.449 -20.750 1.00 89.81 313 GLY A C 1
ATOM 2454 O O . GLY A 1 313 ? 7.810 8.796 -21.244 1.00 89.81 313 GLY A O 1
ATOM 2455 N N . GLU A 1 314 ? 5.999 10.101 -21.506 1.00 89.06 314 GLU A N 1
ATOM 2456 C CA . GLU A 1 314 ? 6.088 10.166 -22.973 1.00 89.06 314 GLU A CA 1
ATOM 2457 C C . GLU A 1 314 ? 7.158 11.171 -23.431 1.00 89.06 314 GLU A C 1
ATOM 2459 O O . GLU A 1 314 ? 7.782 11.028 -24.486 1.00 89.06 314 GLU A O 1
ATOM 2464 N N . THR A 1 315 ? 7.417 12.167 -22.588 1.00 88.38 315 THR A N 1
ATOM 2465 C CA . THR A 1 315 ? 8.470 13.173 -22.679 1.00 88.38 315 THR A CA 1
ATOM 2466 C C . THR A 1 315 ? 9.201 13.282 -21.334 1.00 88.38 315 THR A C 1
ATOM 2468 O O . THR A 1 315 ? 8.798 12.706 -20.328 1.00 88.38 315 THR A O 1
ATOM 2471 N N . LYS A 1 316 ? 10.318 14.017 -21.283 1.00 84.94 316 LYS A N 1
ATOM 2472 C CA . LYS A 1 316 ? 11.143 14.108 -20.063 1.00 84.94 316 LYS A CA 1
ATOM 2473 C C . LYS A 1 316 ? 10.418 14.745 -18.863 1.00 84.94 316 LYS A C 1
ATOM 2475 O O . LYS A 1 316 ? 10.750 14.444 -17.712 1.00 84.94 316 LYS A O 1
ATOM 2480 N N . ASP A 1 317 ? 9.486 15.656 -19.132 1.00 86.88 317 ASP A N 1
ATOM 2481 C CA . ASP A 1 317 ? 8.930 16.577 -18.134 1.00 86.88 317 ASP A CA 1
ATOM 2482 C C . ASP A 1 317 ? 7.396 16.548 -18.043 1.00 86.88 317 ASP A C 1
ATOM 2484 O O . ASP A 1 317 ? 6.826 17.300 -17.257 1.00 86.88 317 ASP A O 1
ATOM 2488 N N . ASP A 1 318 ? 6.712 15.684 -18.798 1.00 84.12 318 ASP A N 1
ATOM 2489 C CA . ASP A 1 318 ? 5.258 15.497 -18.656 1.00 84.12 318 ASP A CA 1
ATOM 2490 C C . ASP A 1 318 ? 4.871 14.727 -17.385 1.00 84.12 318 ASP A C 1
ATOM 2492 O O . ASP A 1 318 ? 3.751 14.857 -16.887 1.00 84.12 318 ASP A O 1
ATOM 2496 N N . LEU A 1 319 ? 5.815 13.962 -16.839 1.00 85.88 319 LEU A N 1
ATOM 2497 C CA . LEU A 1 319 ? 5.626 13.095 -15.693 1.00 85.88 319 LEU A CA 1
ATOM 2498 C C . LEU A 1 319 ? 6.728 13.349 -14.674 1.00 85.88 319 LEU A C 1
ATOM 2500 O O . LEU A 1 319 ? 7.848 12.843 -14.771 1.00 85.88 319 LEU A O 1
ATOM 2504 N N . LEU A 1 320 ? 6.392 14.177 -13.687 1.00 92.62 320 LEU A N 1
ATOM 2505 C CA . LEU A 1 320 ? 7.258 14.414 -12.544 1.00 92.62 320 LEU A CA 1
ATOM 2506 C C . LEU A 1 320 ? 7.222 13.198 -11.605 1.00 92.62 320 LEU A C 1
ATOM 2508 O O . LEU A 1 320 ? 6.117 12.744 -11.278 1.00 92.62 320 LEU A O 1
ATOM 2512 N N . PRO A 1 321 ? 8.395 12.708 -11.157 1.00 95.88 321 PRO A N 1
ATOM 2513 C CA . PRO A 1 321 ? 8.491 11.680 -10.134 1.00 95.88 321 PRO A CA 1
ATOM 2514 C C . PRO A 1 321 ? 7.637 12.010 -8.913 1.00 95.88 321 PRO A C 1
ATOM 2516 O O . PRO A 1 321 ? 7.622 13.150 -8.441 1.00 95.88 321 PRO A O 1
ATOM 2519 N N . SER A 1 322 ? 6.897 11.023 -8.421 1.00 96.81 322 SER A N 1
ATOM 2520 C CA . SER A 1 322 ? 5.988 11.224 -7.300 1.00 96.81 322 SER A CA 1
ATOM 2521 C C . SER A 1 322 ? 5.731 9.954 -6.509 1.00 96.81 322 SER A C 1
ATOM 2523 O O . SER A 1 322 ? 5.939 8.847 -6.999 1.00 96.81 322 SER A O 1
ATOM 2525 N N . ILE A 1 323 ? 5.191 10.154 -5.317 1.00 97.94 323 ILE A N 1
ATOM 2526 C CA . ILE A 1 323 ? 4.703 9.137 -4.386 1.00 97.94 323 ILE A CA 1
ATOM 2527 C C . ILE A 1 323 ? 3.279 9.498 -3.949 1.00 97.94 323 ILE A C 1
ATOM 2529 O O . ILE A 1 323 ? 2.840 10.645 -4.104 1.00 97.94 323 ILE A O 1
ATOM 2533 N N . GLU A 1 324 ? 2.558 8.538 -3.382 1.00 97.94 324 GLU A N 1
ATOM 2534 C CA . GLU A 1 324 ? 1.235 8.751 -2.793 1.00 97.94 324 GLU A CA 1
ATOM 2535 C C . GLU A 1 324 ? 1.286 8.407 -1.300 1.00 97.94 324 GLU A C 1
ATOM 2537 O O . GLU A 1 324 ? 1.538 7.265 -0.919 1.00 97.94 324 GLU A O 1
ATOM 2542 N N . LEU A 1 325 ? 1.033 9.396 -0.440 1.00 98.12 325 LEU A N 1
ATOM 2543 C CA . LEU A 1 325 ? 0.815 9.171 0.986 1.00 98.12 325 LEU A CA 1
ATOM 2544 C C . LEU A 1 325 ? -0.645 8.766 1.192 1.00 98.12 325 LEU A C 1
ATOM 2546 O O . LEU A 1 325 ? -1.546 9.590 1.014 1.00 98.12 325 LEU A O 1
ATOM 2550 N N . ILE A 1 326 ? -0.880 7.506 1.543 1.00 97.69 326 ILE A N 1
ATOM 2551 C CA . ILE A 1 326 ? -2.202 6.956 1.833 1.00 97.69 326 ILE A CA 1
ATOM 2552 C C . ILE A 1 326 ? -2.432 7.038 3.337 1.00 97.69 326 ILE A C 1
ATOM 2554 O O . ILE A 1 326 ? -1.754 6.364 4.103 1.00 97.69 326 ILE A O 1
ATOM 2558 N N . 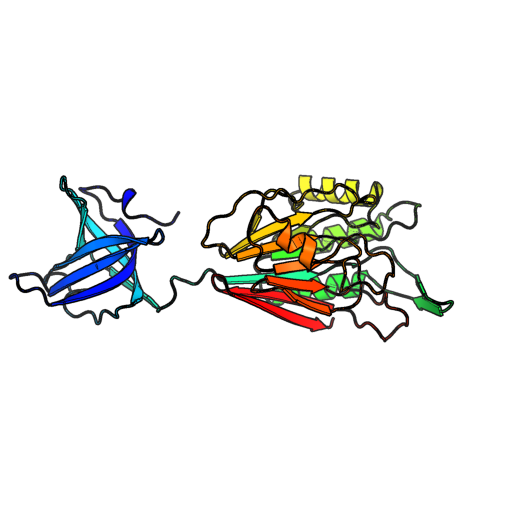SER A 1 327 ? -3.427 7.817 3.745 1.00 96.56 327 SER A N 1
ATOM 2559 C CA . SER A 1 327 ? -3.840 7.931 5.143 1.00 96.56 327 SER A CA 1
ATOM 2560 C C . SER A 1 327 ? -5.179 7.243 5.344 1.00 96.56 327 SER A C 1
ATOM 2562 O O . SER A 1 327 ? -6.170 7.576 4.676 1.00 96.56 327 SER A O 1
ATOM 2564 N N . VAL A 1 328 ? -5.223 6.314 6.291 1.00 94.06 328 VAL A N 1
ATOM 2565 C CA . VAL A 1 328 ? -6.432 5.616 6.725 1.00 94.06 328 VAL A CA 1
ATOM 2566 C C . VAL A 1 328 ? -6.820 6.100 8.113 1.00 94.06 328 VAL A C 1
ATOM 2568 O O . VAL A 1 328 ? -5.969 6.257 8.977 1.00 94.06 328 VAL A O 1
ATOM 2571 N N . GLN A 1 329 ? -8.110 6.356 8.334 1.00 87.38 329 GLN A N 1
ATOM 2572 C CA . GLN A 1 329 ? -8.675 6.623 9.661 1.00 87.38 329 GLN A CA 1
ATOM 2573 C C . GLN A 1 329 ? -10.001 5.872 9.804 1.00 87.38 329 GLN A C 1
ATOM 2575 O O . GLN A 1 329 ? -11.044 6.308 9.292 1.00 87.38 329 GLN A O 1
ATOM 2580 N N . GLY A 1 330 ? -9.978 4.733 10.502 1.00 79.38 330 GLY A N 1
ATOM 2581 C CA . GLY A 1 330 ? -11.074 3.762 10.440 1.00 79.38 330 GLY A CA 1
ATOM 2582 C C . GLY A 1 330 ? -11.244 3.241 9.009 1.00 79.38 330 GLY A C 1
ATOM 2583 O O . GLY A 1 330 ? -10.276 2.847 8.380 1.00 79.38 330 GLY A O 1
ATOM 2584 N N . LYS A 1 331 ? -12.458 3.303 8.449 1.00 79.12 331 LYS A N 1
ATOM 2585 C CA . LYS A 1 331 ? -12.728 2.909 7.049 1.00 79.12 331 LYS A CA 1
ATOM 2586 C C . LYS A 1 331 ? -12.457 3.995 6.004 1.00 79.12 331 LYS A C 1
ATOM 2588 O O . LYS A 1 331 ? -12.576 3.752 4.809 1.00 79.12 331 LYS A O 1
ATOM 2593 N N . LYS A 1 332 ? -12.129 5.220 6.422 1.00 87.44 332 LYS A N 1
ATOM 2594 C CA . LYS A 1 332 ? -11.911 6.319 5.476 1.00 87.44 332 LYS A CA 1
ATOM 2595 C C . LYS A 1 332 ? -10.482 6.270 4.946 1.00 87.44 332 LYS A C 1
ATOM 2597 O O . LYS A 1 332 ? -9.553 6.485 5.718 1.00 87.44 332 LYS A O 1
ATOM 2602 N N . VAL A 1 333 ? -10.338 6.080 3.635 1.00 93.56 333 VAL A N 1
ATOM 2603 C CA . VAL A 1 333 ? -9.048 6.099 2.934 1.00 93.56 333 VAL A CA 1
ATOM 2604 C C . VAL A 1 333 ? -8.892 7.407 2.153 1.00 93.56 333 VAL A C 1
ATOM 2606 O O . VAL A 1 333 ? -9.686 7.737 1.267 1.00 93.56 333 VAL A O 1
ATOM 2609 N N . SER A 1 334 ? -7.833 8.158 2.420 1.00 94.56 334 SER A N 1
ATOM 2610 C CA . SER A 1 334 ? -7.423 9.342 1.648 1.00 94.56 334 SER A CA 1
ATOM 2611 C C . SER A 1 334 ? -6.032 9.142 1.067 1.00 94.56 334 SER A C 1
ATOM 2613 O O . SER A 1 334 ? -5.250 8.391 1.633 1.00 94.56 334 SER A O 1
ATOM 2615 N N . SER A 1 335 ? -5.729 9.802 -0.049 1.00 95.50 335 SER A N 1
ATOM 2616 C CA . SER A 1 335 ? -4.369 9.852 -0.577 1.00 95.50 335 SER A CA 1
ATOM 2617 C C . SER A 1 335 ? -3.959 11.286 -0.879 1.00 95.50 335 SER A C 1
ATOM 2619 O O . SER A 1 335 ? -4.799 12.139 -1.190 1.00 95.50 335 SER A O 1
ATOM 2621 N N . LYS A 1 336 ? -2.663 11.555 -0.760 1.00 96.00 336 LYS A N 1
ATOM 2622 C CA . LYS A 1 336 ? -2.048 12.820 -1.131 1.00 96.00 336 LYS A CA 1
ATOM 2623 C C . LYS A 1 336 ? -0.811 12.537 -1.973 1.00 96.00 336 LYS A C 1
ATOM 2625 O O . LYS A 1 336 ? 0.130 11.905 -1.499 1.00 96.00 336 LYS A O 1
ATOM 2630 N N . ARG A 1 337 ? -0.799 13.073 -3.192 1.00 96.25 337 ARG A N 1
ATOM 2631 C CA . ARG A 1 337 ? 0.377 13.038 -4.059 1.00 96.25 337 ARG A CA 1
ATOM 2632 C C . ARG A 1 337 ? 1.452 13.986 -3.543 1.00 96.25 337 ARG A C 1
ATOM 2634 O O . ARG A 1 337 ? 1.155 15.142 -3.238 1.00 96.25 337 ARG A O 1
ATOM 2641 N N . GLU A 1 338 ? 2.689 13.516 -3.529 1.00 97.06 338 GLU A N 1
ATOM 2642 C CA . GLU A 1 338 ? 3.880 14.312 -3.236 1.00 97.06 338 GLU A CA 1
ATOM 2643 C C . GLU A 1 338 ? 4.883 14.127 -4.374 1.00 97.06 338 GLU A C 1
ATOM 2645 O O . GLU A 1 338 ? 5.031 13.028 -4.909 1.00 97.06 338 GLU A O 1
ATOM 2650 N N . PHE A 1 339 ? 5.537 15.212 -4.780 1.00 96.00 339 PHE A N 1
ATOM 2651 C CA . PHE A 1 339 ? 6.577 15.175 -5.808 1.00 96.00 339 PHE A CA 1
ATOM 2652 C C . PHE A 1 339 ? 7.949 15.024 -5.156 1.00 96.00 339 PHE A C 1
ATOM 2654 O O . PHE A 1 339 ? 8.157 15.529 -4.051 1.00 96.00 339 PHE A O 1
ATOM 2661 N N . LEU A 1 340 ? 8.847 14.328 -5.851 1.00 93.12 340 LEU A N 1
ATOM 2662 C CA . LEU A 1 340 ? 10.211 14.037 -5.407 1.00 93.12 340 LEU A CA 1
ATOM 2663 C C . LEU A 1 340 ? 11.218 15.069 -5.920 1.00 93.12 340 LEU A C 1
ATOM 2665 O O . LEU A 1 340 ? 11.058 15.524 -7.082 1.00 93.12 340 LEU A O 1
#

Sequence (340 aa):
METLYEDLEEDSQHEIDVRVRDCSLAEKENRAFELSLEDSNGTRFPFVVWEKSEEGRSFDWEIGCWYRLSGVSVNSWPSGKVLHGTSSLKIEKLGTSQSRKSSDILFLTDSHLGKTTHSYGGLSWSVNPEEGLRAAIEYAIHKNVDAVVHGGDLFHNPGSGIEEEDTAVCRRVLTELAEHGIPFYFIYGNHERQAGRRIMERFTDDGLAVHLGSRYEVIGDAVAFYGVDHQSDWTDFVLDLERAPENLATVLCLHQSIAPFTASGSPDCSLNRLLDSSNIPLDLVITGHTHSRSEHHHGESRGLSGGATTRVGETKDDLLPSIELISVQGKKVSSKREFL

Organism: NCBI:txid308853

Secondary structure (DSSP, 8-state):
-PPPGGG--TTS-EEEEEEEEEEEE-SSTTEEEEEEEE-TT--EEEEEEETT-TTTTT----TT-EEEEEEEEEEEETTEEEEEEEEEEEEEEEESSS---EEEEEEE----BT--EEEETTEEEE--HHHHHHHHHHHHHHHT-SEEEE-S--B---SS---HHHHHHHHHHHHHHHHTT--EEE---SSSHHHHHHHHHHHHHTTS-EE--SSPEEETTTEEEEEE---S--TT---------TTSEEEEEE-S-EETT---SS-SEEHHHHHHH-SS--SEEEE-SS-S-EEEEETTEEEEE---SS--SSSSSSS--EEEEEEEETTEEEEEEEE-

pLDDT: mean 93.28, std 7.01, range [47.22, 98.88]

InterPro domains:
  IPR004843 Calcineurin-like, phosphoesterase domain [PF00149] (105-292)
  IPR012340 Nucleic acid-binding, OB-fold [G3DSA:2.40.50.140] (6-102)
  IPR029052 Metallo-dependent phosphatase-like [G3DSA: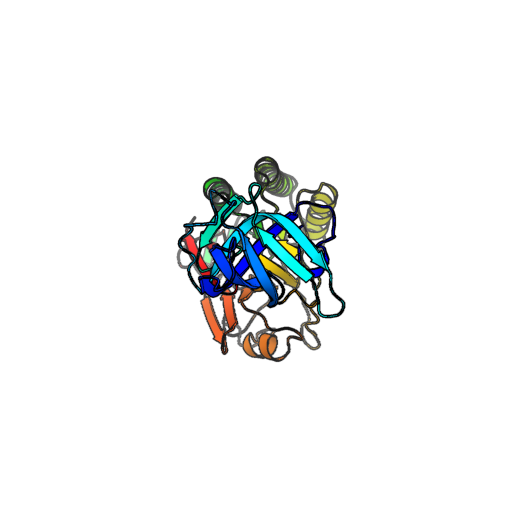3.60.21.10] (104-337)
  IPR029052 Metallo-dependent phosphatase-like [SSF56300] (105-313)
  IPR050535 DNA Repair and Maintenance Complex Component [PTHR30337] (105-312)

Radius of gyration: 25.2 Å; chains: 1; bounding box: 57×33×78 Å